Protein 4WCJ (pdb70)

Secondary structure (DSSP, 8-state):
----SSEEEEEEE-EE-SSSTTEE-HHHHHHHHHHHHHTTPEE--HHHHHHHHTTSS---SEEEEEEEEE-BHHIIIIIHHHHHHTT--EEEEE-GGGTTSEETTEEBPPHHHHHHHHHTTSEEEEES-SS---EETTTTEEGGGSTT-HHHHHHHHHHHHHHHHHHH-S---EEE-GGG---HHHHHHHHHTT-SEEEE-----B-TT-TTEEEEEE--TTTHHHHHHHHH-

CATH classification: 3.20.20.370

Structure (mmCIF, N/CA/C/O backbone):
data_4WCJ
#
_entry.id   4WCJ
#
_cell.length_a   84.686
_cell.length_b   84.686
_cell.length_c   71.940
_cell.angle_alpha   90.00
_cell.angle_beta   90.00
_cell.angle_gamma   90.00
#
_symmetry.space_group_name_H-M   'I 4'
#
loop_
_entity.id
_entity.type
_entity.pdbx_description
1 polymer 'Polysaccharide deacetylase'
2 non-polymer 'ZINC ION'
3 non-polymer 'CHLORIDE ION'
4 water water
#
loop_
_atom_site.group_PDB
_atom_site.id
_atom_site.type_symbol
_atom_site.label_atom_id
_atom_site.label_alt_id
_atom_site.label_comp_id
_atom_site.label_asym_id
_atom_site.label_entity_id
_atom_site.label_seq_id
_atom_site.pdbx_PDB_ins_code
_atom_site.Cartn_x
_atom_site.Cartn_y
_atom_site.Cartn_z
_atom_site.occupancy
_atom_site.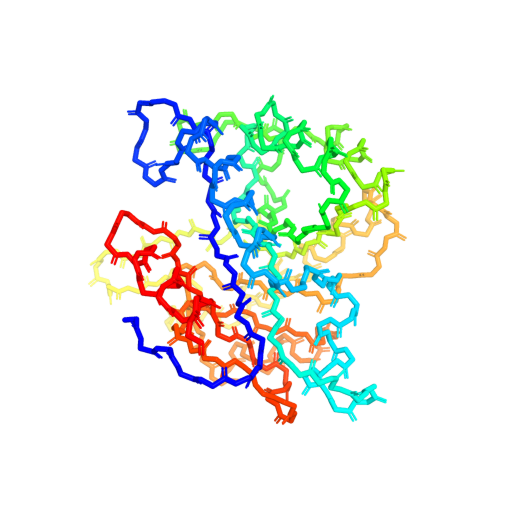B_iso_or_equiv
_atom_site.auth_seq_id
_atom_site.auth_comp_id
_atom_site.auth_asym_id
_atom_site.auth_atom_id
_atom_site.pdbx_PDB_model_num
ATOM 1 N N . THR A 1 30 ? 174.738 9.358 77.169 1.00 77.23 31 THR A N 1
ATOM 2 C CA . THR A 1 30 ? 174.739 10.685 77.781 1.00 77.02 31 THR A CA 1
ATOM 3 C C . THR A 1 30 ? 175.227 10.622 79.230 1.00 78.55 31 THR A C 1
ATOM 4 O O . THR A 1 30 ? 174.442 10.398 80.153 1.00 80.67 31 THR A O 1
ATOM 8 N N . HIS A 1 31 ? 176.526 10.827 79.421 1.00 75.25 32 HIS A N 1
ATOM 9 C CA . HIS A 1 31 ? 177.145 10.688 80.736 1.00 72.89 32 HIS A CA 1
ATOM 10 C C . HIS A 1 31 ? 177.693 12.023 81.227 1.00 70.70 32 HIS A C 1
ATOM 11 O O . HIS A 1 31 ? 178.670 12.533 80.682 1.00 70.76 32 HIS A O 1
ATOM 18 N N . LEU A 1 32 ? 177.062 12.588 82.253 1.00 67.41 33 LEU A N 1
ATOM 19 C CA . LEU A 1 32 ? 177.360 13.960 82.665 1.00 63.36 33 LEU A CA 1
ATOM 20 C C . LEU A 1 32 ? 177.613 14.088 84.165 1.00 65.03 33 LEU A C 1
ATOM 21 O O . LEU A 1 32 ? 176.733 13.794 84.975 1.00 66.17 33 LEU A O 1
ATOM 26 N N . GLN A 1 33 ? 178.815 14.527 84.530 1.00 64.02 34 GLN A N 1
ATOM 27 C CA . GLN A 1 33 ? 179.144 14.772 85.931 1.00 68.27 34 GLN A CA 1
ATOM 28 C C . GLN A 1 33 ? 179.974 16.044 86.105 1.00 68.22 34 GLN A C 1
ATOM 29 O O . GLN A 1 33 ? 180.801 16.380 85.257 1.00 66.43 34 GLN A O 1
ATOM 35 N N . GLY A 1 34 ? 179.739 16.751 87.206 1.00 69.63 35 GLY A N 1
ATOM 36 C CA . GLY A 1 34 ? 180.592 17.859 87.598 1.00 69.14 35 GLY A CA 1
ATOM 37 C C . GLY A 1 34 ? 180.242 19.226 87.041 1.00 70.63 35 GLY A C 1
ATOM 38 O O . GLY A 1 34 ? 179.444 19.358 86.111 1.00 62.98 35 GLY A O 1
ATOM 39 N N . ASP A 1 35 ? 180.856 20.250 87.630 1.00 71.62 36 ASP A N 1
ATOM 40 C CA . ASP A 1 35 ? 180.701 21.628 87.175 1.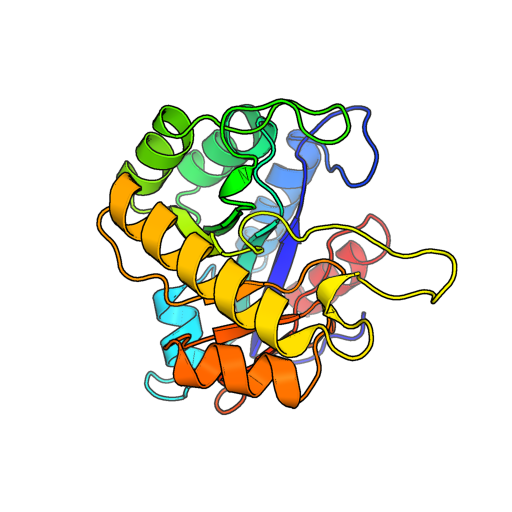00 65.32 36 ASP A CA 1
ATOM 41 C C . ASP A 1 35 ? 181.277 21.808 85.777 1.00 62.99 36 ASP A C 1
ATOM 42 O O . ASP A 1 35 ? 182.276 21.192 85.419 1.00 64.10 36 ASP A O 1
ATOM 47 N N . GLY A 1 36 ? 180.651 22.671 84.988 1.00 63.09 37 GLY A N 1
ATOM 48 C CA . GLY A 1 36 ? 181.108 22.901 83.633 1.00 61.47 37 GLY A CA 1
ATOM 49 C C . GLY A 1 36 ? 179.952 23.283 82.734 1.00 54.07 37 GLY A C 1
ATOM 50 O O . GLY A 1 36 ? 178.847 23.522 83.216 1.00 56.97 37 GLY A O 1
ATOM 51 N N . LEU A 1 37 ? 180.203 23.309 81.429 1.00 51.88 38 LEU A N 1
ATOM 52 C CA . LEU A 1 37 ? 179.222 23.765 80.452 1.00 48.62 38 LEU A CA 1
ATOM 53 C C . LEU A 1 37 ? 178.574 22.630 79.672 1.00 47.18 38 LEU A C 1
ATOM 54 O O . LEU A 1 37 ? 179.249 21.938 78.918 1.00 47.16 38 LEU A O 1
ATOM 59 N N . VAL A 1 38 ? 177.268 22.456 79.837 1.00 46.09 39 VAL A N 1
ATOM 60 C CA . VAL A 1 38 ? 176.516 21.532 78.992 1.00 45.21 39 VAL A CA 1
ATOM 61 C C . VAL A 1 38 ? 175.766 22.328 77.932 1.00 46.06 39 VAL A C 1
ATOM 62 O O . VAL A 1 38 ? 175.152 23.349 78.230 1.00 46.05 39 VAL A O 1
ATOM 66 N N . VAL A 1 39 ? 175.847 21.877 76.686 1.00 41.42 40 VAL A N 1
ATOM 67 C CA . VAL A 1 39 ? 175.205 22.577 75.588 1.00 39.48 40 VAL A CA 1
ATOM 68 C C . VAL A 1 39 ? 174.092 21.707 75.011 1.00 41.97 40 VAL A C 1
ATOM 69 O O . VAL A 1 39 ? 174.345 20.599 74.543 1.00 41.24 40 VAL A O 1
ATOM 73 N N . LEU A 1 40 ? 172.857 22.205 75.061 1.00 42.46 41 LEU A N 1
ATOM 74 C CA . LEU A 1 40 ? 171.711 21.424 74.595 1.00 40.67 41 LEU A CA 1
ATOM 75 C C . LEU A 1 40 ? 171.455 21.662 73.114 1.00 37.50 41 LEU A C 1
ATOM 76 O O . LEU A 1 40 ? 171.568 22.788 72.633 1.00 33.14 41 LEU A O 1
ATOM 81 N N . CYS A 1 41 ? 171.134 20.592 72.395 1.00 38.24 42 CYS A N 1
ATOM 82 C CA . CYS A 1 41 ? 170.770 20.687 70.991 1.00 35.54 42 CYS A CA 1
ATOM 83 C C . CYS A 1 41 ? 169.313 20.280 70.783 1.00 33.72 42 CYS A C 1
ATOM 84 O O . CYS A 1 41 ? 168.950 19.107 70.927 1.00 33.15 42 CYS A O 1
ATOM 87 N N . TYR A 1 42 ? 168.490 21.271 70.454 1.00 31.72 43 TYR A N 1
ATOM 88 C CA . TYR A 1 42 ? 167.093 21.076 70.075 1.00 31.96 43 TYR A CA 1
ATOM 89 C C . TYR A 1 42 ? 166.930 21.256 68.566 1.00 30.79 43 TYR A C 1
ATOM 90 O O . TYR A 1 42 ? 167.823 21.789 67.897 1.00 28.69 43 TYR A O 1
ATOM 99 N N . HIS A 1 43 ? 165.806 20.795 68.023 1.00 35.16 44 HIS A N 1
ATOM 100 C CA . HIS A 1 43 ? 165.491 21.021 66.615 1.00 29.87 44 HIS A CA 1
ATOM 101 C C . HIS A 1 43 ? 164.147 21.713 66.465 1.00 33.59 44 HIS A C 1
ATOM 102 O O . HIS A 1 43 ? 164.062 22.866 66.038 1.00 33.31 44 HIS A O 1
ATOM 109 N N . ARG A 1 44 ? 163.093 21.000 66.840 1.00 32.77 45 ARG A N 1
ATOM 110 C CA . ARG A 1 44 ? 161.737 21.501 66.672 1.00 32.98 45 ARG A CA 1
ATOM 111 C C . ARG A 1 44 ? 160.995 21.559 67.985 1.00 35.54 45 ARG A C 1
ATOM 112 O O . ARG A 1 44 ? 161.193 20.724 68.864 1.00 39.24 45 ARG A O 1
ATOM 120 N N . VAL A 1 45 ? 160.124 22.548 68.097 1.00 33.66 46 VAL A N 1
ATOM 121 C CA . VAL A 1 45 ? 159.214 22.626 69.221 1.00 44.56 46 VAL A CA 1
ATOM 122 C C . VAL A 1 45 ? 157.805 22.497 68.650 1.00 42.76 46 VAL A C 1
ATOM 123 O O . VAL A 1 45 ? 157.193 23.477 68.216 1.00 35.81 46 VAL A O 1
ATOM 127 N N . LEU A 1 46 ? 157.332 21.254 68.620 1.00 40.15 47 LEU A N 1
ATOM 128 C CA . LEU A 1 46 ? 156.161 20.855 67.850 1.00 39.74 47 LEU A CA 1
ATOM 129 C C . LEU A 1 46 ? 155.426 19.710 68.549 1.00 39.79 47 LEU A C 1
ATOM 130 O O . LEU A 1 46 ? 156.044 18.903 69.256 1.00 40.73 47 LEU A O 1
ATOM 135 N N . PRO A 1 47 ? 154.105 19.616 68.333 1.00 40.91 48 PRO A N 1
ATOM 136 C CA . PRO A 1 47 ? 153.313 18.638 69.087 1.00 43.45 48 PRO A CA 1
ATOM 137 C C . PRO A 1 47 ? 153.249 17.217 68.496 1.00 45.85 48 PRO A C 1
ATOM 138 O 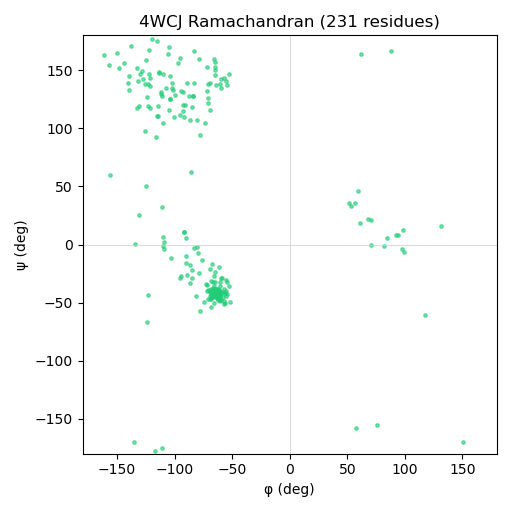O . PRO A 1 47 ? 152.891 16.297 69.230 1.00 46.11 48 PRO A O 1
ATOM 142 N N . SER A 1 48 ? 153.579 17.025 67.222 1.00 41.98 49 SER A N 1
ATOM 143 C CA . SER A 1 48 ? 153.341 15.717 66.603 1.00 47.43 49 SER A CA 1
ATOM 144 C C . SER A 1 48 ? 154.497 15.164 65.781 1.00 46.57 49 SER A C 1
ATOM 145 O O . SER A 1 48 ? 154.380 14.079 65.205 1.00 45.41 49 SER A O 1
ATOM 148 N N . SER A 1 49 ? 155.600 15.904 65.709 1.00 42.43 65 SER A N 1
ATOM 149 C CA . SER A 1 49 ? 156.695 15.541 64.818 1.00 37.48 65 SER A CA 1
ATOM 150 C C . SER A 1 49 ? 157.804 14.736 65.492 1.00 40.45 65 SER A C 1
ATOM 151 O O . SER A 1 49 ? 157.926 14.732 66.716 1.00 41.53 65 SER A O 1
ATOM 154 N N . ARG A 1 50 ? 158.598 14.052 64.670 1.00 43.26 66 ARG A N 1
ATOM 155 C CA . ARG A 1 50 ? 159.885 13.504 65.100 1.00 49.32 66 ARG A CA 1
ATOM 156 C C . ARG A 1 50 ? 160.858 14.621 65.471 1.00 49.23 66 ARG A C 1
ATOM 157 O O . ARG A 1 50 ? 160.726 15.762 64.993 1.00 46.58 66 ARG A O 1
ATOM 165 N N . TYR A 1 51 ? 161.843 14.284 66.305 1.00 50.72 67 TYR A N 1
ATOM 166 C CA . TYR A 1 51 ? 162.895 15.219 66.707 1.00 51.37 67 TYR A CA 1
ATOM 167 C C . TYR A 1 51 ? 162.308 16.506 67.256 1.00 48.41 67 TYR A C 1
ATOM 168 O O . TYR A 1 51 ? 162.874 17.594 67.075 1.00 45.30 67 TYR A O 1
ATOM 177 N N . ALA A 1 52 ? 161.162 16.379 67.918 1.00 47.76 68 ALA A N 1
ATOM 178 C CA . ALA A 1 52 ? 160.461 17.532 68.444 1.00 44.90 68 ALA A CA 1
ATOM 179 C C . ALA A 1 52 ? 160.132 17.359 69.918 1.00 45.79 68 ALA A C 1
ATOM 180 O O . ALA A 1 52 ? 159.923 16.246 70.404 1.00 49.71 68 ALA A O 1
ATOM 182 N N . ILE A 1 53 ? 160.102 18.485 70.616 1.00 44.97 69 ILE A N 1
ATOM 183 C CA . ILE A 1 53 ? 159.683 18.552 72.004 1.00 47.16 69 ILE A CA 1
ATOM 184 C C . ILE A 1 53 ? 158.497 19.511 72.077 1.00 45.61 69 ILE A C 1
ATOM 185 O O . ILE A 1 53 ? 158.442 20.498 71.344 1.00 44.07 69 ILE A O 1
ATOM 190 N N . SER A 1 54 ? 157.528 19.224 72.935 1.00 48.48 70 SER A N 1
ATOM 191 C CA . SER A 1 54 ? 156.359 20.088 73.009 1.00 49.58 70 SER A CA 1
ATOM 192 C C . SER A 1 54 ? 156.715 21.410 73.671 1.00 49.57 70 SER A C 1
ATOM 193 O O . SER A 1 54 ? 157.649 21.483 74.471 1.00 50.86 70 SER A O 1
ATOM 196 N N . ARG A 1 55 ? 155.967 22.447 73.311 1.00 47.34 71 ARG A N 1
ATOM 197 C CA . ARG A 1 55 ? 156.122 23.784 73.875 1.00 50.52 71 ARG A CA 1
ATOM 198 C C . ARG A 1 55 ? 156.102 23.727 75.397 1.00 51.67 71 ARG A C 1
ATOM 199 O O . ARG A 1 55 ? 156.993 24.255 76.060 1.00 49.27 71 ARG A O 1
ATOM 207 N N . ARG A 1 56 ? 155.091 23.046 75.930 1.00 55.72 72 ARG A N 1
ATOM 208 C CA . ARG A 1 56 ? 154.940 22.832 77.365 1.00 59.75 72 ARG A CA 1
ATOM 209 C C . ARG A 1 56 ? 156.175 22.153 77.967 1.00 58.28 72 ARG A C 1
ATOM 210 O O . ARG A 1 56 ? 156.731 22.630 78.956 1.00 59.25 72 ARG A O 1
ATOM 218 N N . GLU A 1 57 ? 156.607 21.048 77.358 1.00 55.22 73 GLU A N 1
ATOM 219 C CA . GLU A 1 57 ? 157.763 20.299 77.852 1.00 55.44 73 GLU A CA 1
ATOM 220 C C . GLU A 1 57 ? 159.045 21.124 77.777 1.00 53.66 73 GLU A C 1
ATOM 221 O O . GLU A 1 57 ? 159.868 21.092 78.690 1.00 54.93 73 GLU A O 1
ATOM 227 N N . PHE A 1 58 ? 159.217 21.842 76.674 1.00 47.61 74 PHE A N 1
ATOM 228 C CA . PHE A 1 58 ? 160.368 22.720 76.484 1.00 48.44 74 PHE A CA 1
ATOM 229 C C . PHE A 1 58 ? 160.453 23.755 77.606 1.00 49.25 74 PHE A C 1
ATOM 230 O O . PHE A 1 58 ? 161.500 23.903 78.238 1.00 48.52 74 PHE A O 1
ATOM 238 N N . ALA A 1 59 ? 159.346 24.447 77.865 1.00 49.05 75 ALA A N 1
ATOM 239 C CA . ALA A 1 59 ? 159.306 25.461 78.918 1.00 50.32 75 ALA A CA 1
ATOM 240 C C . ALA A 1 59 ? 159.548 24.851 80.297 1.00 53.30 75 ALA A C 1
ATOM 241 O O . ALA A 1 59 ? 160.225 25.446 81.137 1.00 53.17 75 ALA A O 1
ATOM 243 N N . GLN A 1 60 ? 159.000 23.661 80.526 1.00 55.08 76 GLN A N 1
ATOM 244 C CA . GLN A 1 60 ? 159.213 22.963 81.790 1.00 59.54 76 GLN A CA 1
ATOM 245 C C . GLN A 1 60 ? 160.681 22.580 81.979 1.00 56.47 76 GLN A C 1
ATOM 246 O O . GLN A 1 60 ? 161.207 22.667 83.088 1.00 58.47 76 GLN A O 1
ATOM 252 N N . GLN A 1 61 ? 161.343 22.169 80.897 1.00 54.06 77 GLN A N 1
ATOM 253 C CA . GLN A 1 61 ? 162.770 21.855 80.952 1.00 53.56 77 GLN A CA 1
ATOM 254 C C . GLN A 1 61 ? 163.613 23.065 81.323 1.00 52.85 77 GLN A C 1
ATOM 255 O O . GLN A 1 61 ? 164.503 22.982 82.170 1.00 54.31 77 GLN A O 1
ATOM 261 N N . LEU A 1 62 ? 163.334 24.190 80.677 1.00 50.84 78 LEU A N 1
ATOM 262 C CA . LEU A 1 62 ? 164.043 25.424 80.972 1.00 50.26 78 LEU A CA 1
ATOM 263 C C . LEU A 1 62 ? 163.776 25.840 82.409 1.00 53.12 78 LEU A C 1
ATOM 264 O O . LEU A 1 62 ? 164.698 26.187 83.144 1.00 53.98 78 LEU A O 1
ATOM 269 N N . ASP A 1 63 ? 162.510 25.780 82.805 1.00 54.76 79 ASP A N 1
ATOM 270 C CA . ASP A 1 63 ? 162.123 26.142 84.159 1.00 57.75 79 ASP A CA 1
ATOM 271 C C . ASP A 1 63 ? 162.813 25.253 85.187 1.00 63.05 79 ASP A C 1
ATOM 272 O O . ASP A 1 63 ? 163.310 25.749 86.195 1.00 65.72 79 ASP A O 1
ATOM 277 N N . TYR A 1 64 ? 162.854 23.947 84.934 1.00 61.32 80 TYR A N 1
ATOM 278 C CA . TYR A 1 64 ? 163.489 23.036 85.881 1.00 63.23 80 TYR A CA 1
ATOM 279 C C . TYR A 1 64 ? 164.962 23.377 86.066 1.00 62.61 80 TYR A C 1
ATOM 280 O O . TYR A 1 64 ? 165.445 23.458 87.188 1.00 65.07 80 TYR A O 1
ATOM 289 N N . LEU A 1 65 ? 165.665 23.582 84.958 1.00 59.48 81 LEU A N 1
ATOM 290 C CA . LEU A 1 65 ? 167.088 23.896 85.002 1.00 58.76 81 LEU A CA 1
ATOM 291 C C . LEU A 1 65 ? 167.341 25.138 85.845 1.00 69.16 81 LEU A C 1
ATOM 292 O O . LEU A 1 65 ? 168.201 25.139 86.723 1.00 72.10 81 LEU A O 1
ATOM 297 N N . ARG A 1 66 ? 166.570 26.187 85.581 1.00 58.54 82 ARG A N 1
ATOM 298 C CA . ARG A 1 66 ? 166.670 27.429 86.332 1.00 61.07 82 ARG A CA 1
ATOM 299 C C . ARG A 1 66 ? 166.317 27.216 87.803 1.00 65.07 82 ARG A C 1
ATOM 300 O O . ARG A 1 66 ? 167.014 27.701 88.696 1.00 66.97 82 ARG A O 1
ATOM 308 N N . GLN A 1 67 ? 165.237 26.479 88.040 1.00 68.18 83 GLN A N 1
ATOM 309 C CA . GLN A 1 67 ? 164.766 26.180 89.388 1.00 73.64 83 GLN A CA 1
ATOM 310 C C . GLN A 1 67 ? 165.849 25.540 90.260 1.00 75.33 83 GLN A C 1
ATOM 311 O O . GLN A 1 67 ? 165.997 25.904 91.426 1.00 76.57 83 GLN A O 1
ATOM 317 N N . VAL A 1 68 ? 166.607 24.599 89.696 1.00 66.94 84 VAL A N 1
ATOM 318 C CA . VAL A 1 68 ? 167.631 23.886 90.465 1.00 68.58 84 VAL A CA 1
ATOM 319 C C . VAL A 1 68 ? 168.996 24.578 90.366 1.00 68.08 84 VAL A C 1
ATOM 320 O O . VAL A 1 68 ? 170.017 24.029 90.779 1.00 68.38 84 VAL A O 1
ATOM 324 N N . GLY A 1 69 ? 169.012 25.790 89.823 1.00 68.16 85 GLY A N 1
ATOM 325 C CA . GLY A 1 69 ? 170.182 26.644 89.940 1.00 71.91 85 GLY A CA 1
ATOM 326 C C . GLY A 1 69 ? 171.158 26.692 88.777 1.00 72.19 85 GLY A C 1
ATOM 327 O O . GLY A 1 69 ? 172.260 27.220 88.920 1.00 72.17 85 GLY A O 1
ATOM 328 N N . VAL A 1 70 ? 170.761 26.149 87.629 1.00 71.31 86 VAL A N 1
ATOM 329 C CA . VAL A 1 70 ? 171.590 26.194 86.426 1.00 66.07 86 VAL A CA 1
ATOM 330 C C . VAL A 1 70 ? 171.651 27.608 85.826 1.00 61.63 86 VAL A C 1
ATOM 331 O O . VAL A 1 70 ? 170.618 28.261 85.664 1.00 57.21 86 VAL A O 1
ATOM 335 N N . ARG A 1 71 ? 172.860 28.072 85.506 1.00 60.27 87 ARG A N 1
ATOM 336 C CA . ARG A 1 71 ? 173.052 29.373 84.862 1.00 58.82 87 ARG A CA 1
ATOM 337 C C . ARG A 1 71 ? 173.054 29.274 83.335 1.00 56.76 87 ARG A C 1
ATOM 338 O O . ARG A 1 71 ? 173.886 28.572 82.754 1.00 57.31 87 ARG A O 1
ATOM 346 N N . PHE A 1 72 ? 172.123 29.973 82.688 1.00 51.39 88 PHE A N 1
ATOM 347 C CA . PHE A 1 72 ? 172.087 30.020 81.227 1.00 49.33 88 PHE A CA 1
ATOM 348 C C . PHE A 1 72 ? 173.040 31.083 80.688 1.00 52.37 88 PHE A C 1
ATOM 349 O O . PHE A 1 72 ? 172.984 32.262 81.067 1.00 49.71 88 PHE A O 1
ATOM 357 N N . VAL A 1 73 ? 173.885 30.642 79.768 1.00 47.31 89 VAL A N 1
ATOM 358 C CA . VAL A 1 73 ? 175.050 31.364 79.282 1.00 47.73 89 VAL A CA 1
ATOM 359 C C . VAL A 1 73 ? 174.836 31.834 77.826 1.00 47.70 89 VAL A C 1
ATOM 360 O O . VAL A 1 73 ? 174.146 31.168 77.050 1.00 45.08 89 VAL A O 1
ATOM 364 N N . THR A 1 74 ? 175.389 32.993 77.461 1.00 46.67 90 THR A N 1
ATOM 365 C CA . THR A 1 74 ? 175.308 33.466 76.075 1.00 43.02 90 THR A CA 1
ATOM 366 C C . THR A 1 74 ? 176.342 32.743 75.220 1.00 46.43 90 THR A C 1
ATOM 367 O O . THR A 1 74 ? 177.313 32.200 75.750 1.00 45.73 90 THR A O 1
ATOM 371 N N . PRO A 1 75 ? 176.142 32.721 73.892 1.00 41.90 91 PRO A N 1
ATOM 372 C CA . PRO A 1 75 ? 177.191 32.132 73.056 1.00 39.78 91 PRO A CA 1
ATOM 373 C C . PRO A 1 75 ? 178.567 32.784 73.274 1.00 42.20 91 PRO A C 1
ATOM 374 O O . PRO A 1 75 ? 179.566 32.066 73.307 1.00 45.42 91 PRO A O 1
ATOM 378 N N . GLN A 1 76 ? 178.617 34.107 73.425 1.00 42.69 92 GLN A N 1
ATOM 379 C CA . GLN A 1 76 ? 179.878 34.788 73.716 1.00 47.35 92 GLN A CA 1
ATOM 380 C C . GLN A 1 76 ? 180.482 34.317 75.034 1.00 46.63 92 GLN A C 1
ATOM 381 O O . GLN A 1 76 ? 181.688 34.085 75.123 1.00 48.00 92 GLN A O 1
ATOM 387 N N . GLU A 1 77 ? 179.642 34.189 76.057 1.00 47.52 93 GLU A N 1
ATOM 388 C CA . GLU A 1 77 ? 180.089 33.711 77.364 1.00 50.12 93 GLU A CA 1
ATOM 389 C C . GLU A 1 77 ? 180.656 32.304 77.243 1.00 49.90 93 GLU A C 1
ATOM 390 O O . GLU A 1 77 ? 181.685 31.985 77.843 1.00 51.96 93 GLU A O 1
ATOM 396 N N . ALA A 1 78 ? 179.985 31.481 76.443 1.00 47.44 94 ALA A N 1
ATOM 397 C CA . ALA A 1 78 ? 180.413 30.101 76.241 1.00 47.04 94 ALA A CA 1
ATOM 398 C C . ALA A 1 78 ? 181.790 30.051 75.599 1.00 47.41 94 ALA A C 1
ATOM 399 O O . ALA A 1 78 ? 182.638 29.241 75.991 1.00 48.79 94 ALA A O 1
ATOM 401 N N . GLU A 1 79 ? 182.005 30.914 74.610 1.00 46.24 95 GLU A N 1
ATOM 402 C CA . GLU A 1 79 ? 183.275 30.957 73.898 1.00 52.88 95 GLU A CA 1
ATOM 403 C C . GLU A 1 79 ? 184.389 31.413 74.820 1.00 53.94 95 GLU A C 1
ATOM 404 O O . GLU A 1 79 ? 185.473 30.839 74.825 1.00 53.75 95 GLU A O 1
ATOM 410 N N . ASP A 1 80 ? 184.123 32.458 75.592 1.00 50.94 96 ASP A N 1
ATOM 411 C CA . ASP A 1 80 ? 185.128 32.949 76.515 1.00 53.92 96 ASP A CA 1
ATOM 412 C C . ASP A 1 80 ? 185.367 31.944 77.646 1.00 55.80 96 ASP A C 1
ATOM 413 O O . ASP A 1 80 ? 186.481 31.832 78.153 1.00 58.00 96 ASP A O 1
ATOM 418 N N . TYR A 1 81 ? 184.329 31.203 78.024 1.00 55.07 97 TYR A N 1
ATOM 419 C CA . TYR A 1 81 ? 184.464 30.195 79.069 1.00 56.92 97 TYR A CA 1
ATOM 420 C C . TYR A 1 81 ? 185.329 29.035 78.602 1.00 56.43 97 TYR A C 1
ATOM 421 O O . TYR A 1 81 ? 186.309 28.683 79.251 1.00 58.64 97 TYR A O 1
ATOM 430 N N . LEU A 1 82 ? 184.960 28.459 77.462 1.00 53.82 98 LEU A N 1
ATOM 431 C CA . LEU A 1 82 ? 185.666 27.303 76.914 1.00 53.40 98 LEU A CA 1
ATOM 432 C C . LEU A 1 82 ? 187.087 27.647 76.495 1.00 55.72 98 LEU A C 1
ATOM 433 O O . LEU A 1 82 ? 187.972 26.791 76.501 1.00 57.63 98 LEU A O 1
ATOM 438 N N . ALA A 1 83 ? 187.302 28.911 76.144 1.00 57.67 99 ALA A N 1
ATOM 439 C CA . ALA A 1 83 ? 188.637 29.375 75.809 1.00 58.21 99 ALA A CA 1
ATOM 440 C C . ALA A 1 83 ? 189.407 29.725 77.077 1.00 61.86 99 ALA A C 1
ATOM 441 O O . ALA A 1 83 ? 190.575 30.094 77.008 1.00 62.75 99 ALA A O 1
ATOM 443 N N . GLY A 1 84 ? 188.740 29.622 78.227 1.00 60.18 100 GLY A N 1
ATOM 444 C CA . GLY A 1 84 ? 189.360 29.905 79.512 1.00 63.31 100 GLY A CA 1
ATOM 445 C C . GLY A 1 84 ? 189.841 31.342 79.602 1.00 69.46 100 GLY A C 1
ATOM 446 O O . GLY A 1 84 ? 190.674 31.686 80.444 1.00 67.30 100 GLY A O 1
ATOM 447 N N . ARG A 1 85 ? 189.298 32.176 78.720 1.00 65.88 101 ARG A N 1
ATOM 448 C CA . ARG A 1 85 ? 189.697 33.571 78.565 1.00 67.11 101 ARG A CA 1
ATOM 449 C C . ARG A 1 85 ? 188.929 34.464 79.533 1.00 69.03 101 ARG A C 1
ATOM 450 O O . ARG A 1 85 ? 189.444 35.479 80.016 1.00 73.16 101 ARG A O 1
ATOM 458 N N . ILE A 1 86 ? 187.687 34.092 79.809 1.00 67.49 102 ILE A N 1
ATOM 459 C CA . ILE A 1 86 ? 187.043 34.533 81.035 1.00 73.48 102 ILE A CA 1
ATOM 460 C C . ILE A 1 86 ? 187.063 33.315 81.912 1.00 76.13 102 ILE A C 1
ATOM 461 O O . ILE A 1 86 ? 187.378 32.223 81.442 1.00 79.56 102 ILE A O 1
ATOM 466 N N . HIS A 1 87 ? 186.722 33.473 83.180 1.00 78.78 103 HIS A N 1
ATOM 467 C CA . HIS A 1 87 ? 186.985 32.390 84.102 1.00 84.21 103 HIS A CA 1
ATOM 468 C C . HIS A 1 87 ? 185.791 31.892 84.900 1.00 84.50 103 HIS A C 1
ATOM 469 O O . HIS A 1 87 ? 185.409 32.488 85.906 1.00 87.84 103 HIS A O 1
ATOM 476 N N . LEU A 1 88 ? 185.207 30.804 84.403 1.00 81.57 104 LEU A N 1
ATOM 477 C CA . LEU A 1 88 ? 184.453 29.856 85.217 1.00 81.48 104 LEU A CA 1
ATOM 478 C C . LEU A 1 88 ? 183.307 30.580 85.951 1.00 80.94 104 LEU A C 1
ATOM 479 O O . LEU A 1 88 ? 182.831 31.583 85.434 1.00 79.80 104 LEU A O 1
ATOM 484 N N . PRO A 1 89 ? 182.771 30.046 87.076 1.00 79.90 105 PRO A N 1
ATOM 485 C CA . PRO A 1 89 ? 182.711 28.732 87.731 1.00 78.79 105 PRO A CA 1
ATOM 486 C C . PRO A 1 89 ? 181.308 28.117 87.718 1.00 74.97 105 PRO A C 1
ATOM 487 O O . PRO A 1 89 ? 180.399 28.661 87.092 1.00 71.07 105 PRO A O 1
ATOM 491 N N . GLY A 1 90 ? 181.152 26.976 88.387 1.00 74.98 106 GLY A N 1
ATOM 492 C CA . GLY A 1 90 ? 179.853 26.345 88.558 1.00 72.62 106 GLY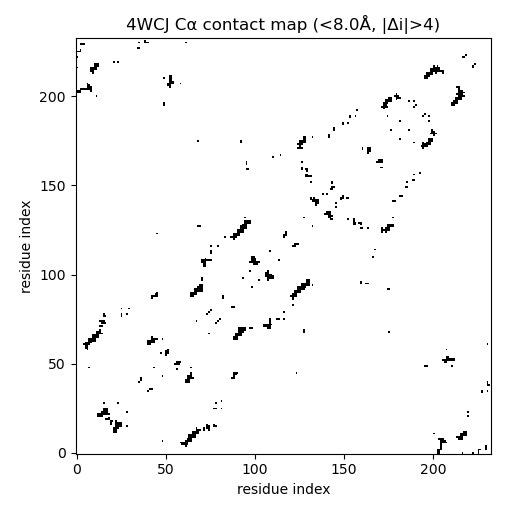 A CA 1
ATOM 493 C C . GLY A 1 90 ? 179.263 25.608 87.361 1.00 67.91 106 GLY A C 1
ATOM 494 O O . GLY A 1 90 ? 179.977 25.165 86.461 1.00 63.73 106 GLY A O 1
ATOM 495 N N . LYS A 1 91 ? 177.935 25.509 87.363 1.00 63.56 107 LYS A N 1
ATOM 496 C CA . LYS A 1 91 ? 177.161 24.723 86.404 1.00 67.53 107 LYS A CA 1
ATOM 497 C C . LYS A 1 91 ? 176.544 25.581 85.285 1.00 65.22 107 LYS A C 1
ATOM 498 O O . LYS A 1 91 ? 175.602 26.329 85.536 1.00 58.12 107 LYS A O 1
ATOM 504 N N . LEU A 1 92 ? 177.045 25.444 84.057 1.00 61.88 108 LEU A N 1
ATOM 505 C CA . LEU A 1 92 ? 176.624 26.311 82.946 1.00 59.17 108 LEU A CA 1
ATOM 506 C C . LEU A 1 92 ? 175.865 25.559 81.850 1.00 54.74 108 LEU A C 1
ATOM 507 O O . LEU A 1 92 ? 176.129 24.382 81.606 1.00 51.06 108 LEU A O 1
ATOM 512 N N . VAL A 1 93 ? 174.931 26.241 81.186 1.00 49.25 109 VAL A N 1
ATOM 513 C CA . VAL A 1 93 ? 174.197 25.653 80.063 1.00 47.49 109 VAL A CA 1
ATOM 514 C C . VAL A 1 93 ? 173.983 26.649 78.925 1.00 47.57 109 VAL A C 1
ATOM 515 O O . VAL A 1 93 ? 173.589 27.788 79.153 1.00 47.89 109 VAL A O 1
ATOM 519 N N . LEU A 1 94 ? 174.259 26.200 77.702 1.00 42.27 110 LEU A N 1
ATOM 520 C CA . LEU A 1 94 ? 173.930 26.939 76.490 1.00 43.14 110 LEU A CA 1
ATOM 521 C C . LEU A 1 94 ? 172.816 26.229 75.724 1.00 41.85 110 LEU A C 1
ATOM 522 O O . LEU A 1 94 ? 172.906 25.025 75.445 1.00 39.53 110 LEU A O 1
ATOM 527 N N . VAL A 1 95 ? 171.766 26.971 75.392 1.00 38.70 111 VAL A N 1
ATOM 528 C CA . VAL A 1 95 ? 170.686 26.448 74.563 1.00 35.90 111 VAL A CA 1
ATOM 529 C C . VAL A 1 95 ? 171.012 26.657 73.086 1.00 33.91 111 VAL A C 1
ATOM 530 O O . VAL A 1 95 ? 171.361 27.766 72.676 1.00 35.26 111 VAL A O 1
ATOM 534 N N . THR A 1 96 ? 170.936 25.586 72.295 1.00 34.68 112 THR A N 1
ATOM 535 C CA . THR A 1 96 ? 171.111 25.702 70.847 1.00 32.09 112 THR A CA 1
ATOM 536 C C . THR A 1 96 ? 170.017 24.963 70.070 1.00 28.12 112 THR A C 1
ATOM 537 O O . THR A 1 96 ? 169.448 23.963 70.541 1.00 29.53 112 THR A O 1
ATOM 541 N N . PHE A 1 97 ? 169.745 25.466 68.869 1.00 25.84 113 PHE A N 1
ATOM 542 C CA . PHE A 1 97 ? 168.822 24.845 67.926 1.00 26.29 113 PHE A CA 1
ATOM 543 C C . PHE A 1 97 ? 169.499 24.630 66.582 1.00 26.86 113 PHE A C 1
ATOM 544 O O . PHE A 1 97 ? 170.202 25.524 66.106 1.00 27.88 113 PHE A O 1
ATOM 552 N N . ASP A 1 98 ? 169.269 23.468 65.971 1.00 27.10 114 ASP A N 1
ATOM 553 C CA . ASP A 1 98 ? 169.771 23.163 64.620 1.00 27.62 114 ASP A CA 1
ATOM 554 C C . ASP A 1 98 ? 168.682 23.154 63.557 1.00 25.01 114 ASP A C 1
ATOM 555 O O . ASP A 1 98 ? 167.632 22.576 63.781 1.00 26.81 114 ASP A O 1
ATOM 560 N N . ASP A 1 99 ? 168.988 23.797 62.425 1.00 26.06 115 ASP A N 1
ATOM 561 C CA . ASP A 1 99 ? 168.363 23.673 61.087 1.00 26.46 115 ASP A CA 1
ATOM 562 C C . ASP A 1 99 ? 167.710 24.974 60.603 1.00 27.48 115 ASP A C 1
ATOM 563 O O . ASP A 1 99 ? 168.093 25.510 59.558 1.00 26.61 115 ASP A O 1
ATOM 568 N N . GLY A 1 100 ? 166.729 25.475 61.349 1.00 26.50 116 GLY A N 1
ATOM 569 C CA . GLY A 1 100 ? 166.056 26.698 60.956 1.00 26.72 116 GLY A CA 1
ATOM 570 C C . GLY A 1 100 ? 164.543 26.575 60.999 1.00 25.95 116 GLY A C 1
ATOM 571 O O . GLY A 1 100 ? 163.831 27.404 60.423 1.00 26.18 116 GLY A O 1
ATOM 572 N N . ASP A 1 101 ? 164.046 25.543 61.679 1.00 23.92 117 ASP A N 1
ATOM 573 C CA . ASP A 1 101 ? 162.611 25.268 61.673 1.00 24.98 117 ASP A CA 1
ATOM 574 C C . ASP A 1 101 ? 161.778 26.467 62.136 1.00 24.28 117 ASP A C 1
ATOM 575 O O . ASP A 1 101 ? 162.156 27.171 63.066 1.00 26.77 117 ASP A O 1
ATOM 580 N N . LEU A 1 102 ? 160.641 26.682 61.476 1.00 25.82 118 LEU A N 1
ATOM 581 C CA . LEU A 1 102 ? 159.732 27.767 61.827 1.00 27.06 118 LEU A CA 1
ATOM 582 C C . LEU A 1 102 ? 159.303 27.708 63.290 1.00 27.98 118 LEU A C 1
ATOM 583 O O . LEU A 1 102 ? 159.038 28.739 63.904 1.00 27.26 118 LEU A O 1
ATOM 588 N N . SER A 1 103 ? 159.236 26.503 63.853 1.00 29.55 119 SER A N 1
ATOM 589 C CA . SER A 1 103 ? 158.776 26.369 65.232 1.00 29.83 119 SER A CA 1
ATOM 590 C C . SER A 1 103 ? 159.731 27.031 66.211 1.00 25.25 119 SER A C 1
ATOM 591 O O . SER A 1 103 ? 159.328 27.372 67.312 1.00 28.03 119 SER A O 1
ATOM 594 N N . VAL A 1 104 ? 161.004 27.196 65.835 1.00 25.63 120 VAL A N 1
ATOM 595 C CA . VAL A 1 104 ? 161.909 27.945 66.708 1.00 28.59 120 VAL A CA 1
ATOM 596 C C . VAL A 1 104 ? 161.385 29.376 66.882 1.00 28.40 120 VAL A C 1
ATOM 597 O O . VAL A 1 104 ? 161.416 29.927 67.982 1.00 30.66 120 VAL A O 1
ATOM 601 N N . TYR A 1 105 ? 160.890 29.981 65.803 1.00 25.54 121 TYR A N 1
ATOM 602 C CA . TYR A 1 105 ? 160.302 31.313 65.884 1.00 26.85 121 TYR A CA 1
ATOM 603 C C . TYR A 1 105 ? 158.924 31.300 66.541 1.00 29.30 121 TYR A C 1
ATOM 604 O O . TYR A 1 105 ? 158.653 32.083 67.450 1.00 30.94 121 TYR A O 1
ATOM 613 N N . ARG A 1 106 ? 158.060 30.408 66.069 1.00 29.11 122 ARG A N 1
ATOM 614 C CA . ARG A 1 106 ? 156.652 30.422 66.464 1.00 32.69 122 ARG A CA 1
ATOM 615 C C . ARG A 1 106 ? 156.420 29.937 67.895 1.00 35.25 122 ARG A C 1
ATOM 616 O O . ARG A 1 106 ? 155.537 30.450 68.594 1.00 35.77 122 ARG A O 1
ATOM 624 N N . HIS A 1 107 ? 157.230 28.986 68.346 1.00 33.41 123 HIS A N 1
ATOM 625 C CA . HIS A 1 107 ? 156.991 28.340 69.630 1.00 35.53 123 HIS A CA 1
ATOM 626 C C . HIS A 1 107 ? 158.150 28.427 70.624 1.00 35.09 123 HIS A C 1
ATOM 627 O O . HIS A 1 107 ? 157.925 28.659 71.805 1.00 38.64 123 HIS A O 1
ATOM 634 N N . ALA A 1 108 ? 159.383 28.214 70.167 1.00 34.39 124 ALA A N 1
ATOM 635 C CA . ALA A 1 108 ? 160.521 28.268 71.081 1.00 33.06 124 ALA A CA 1
ATOM 636 C C . ALA A 1 108 ? 160.824 29.696 71.537 1.00 30.72 124 ALA A C 1
ATOM 637 O O . ALA A 1 108 ? 161.016 29.957 72.728 1.00 33.71 124 ALA A O 1
ATOM 639 N N . PHE A 1 109 ? 160.865 30.620 70.581 1.00 28.28 125 PHE A N 1
ATOM 640 C CA . PHE A 1 109 ? 161.251 32.007 70.855 1.00 30.02 125 PHE A CA 1
ATOM 641 C C . PHE A 1 109 ? 160.422 32.713 71.950 1.00 35.00 125 PHE A C 1
ATOM 642 O O . PHE A 1 109 ? 161.005 33.400 72.795 1.00 38.37 125 PHE A O 1
ATOM 650 N N . PRO A 1 110 ? 159.076 32.569 71.941 1.00 36.57 126 PRO A N 1
ATOM 651 C CA . PRO A 1 110 ? 158.321 33.220 73.023 1.00 41.99 126 PRO A CA 1
ATOM 652 C C . PRO A 1 110 ? 158.673 32.681 74.411 1.00 42.89 126 PRO A C 1
ATOM 653 O O . PRO A 1 110 ? 158.744 33.458 75.371 1.00 40.01 126 PRO A O 1
ATOM 657 N N . VAL A 1 111 ? 158.892 31.373 74.500 1.00 43.88 127 VAL A N 1
ATOM 658 C CA . VAL A 1 111 ? 159.306 30.732 75.746 1.00 43.45 127 VAL A CA 1
ATOM 659 C C . VAL A 1 111 ? 160.640 31.308 76.211 1.00 38.93 127 VAL A C 1
ATOM 660 O O . VAL A 1 111 ? 160.791 31.683 77.373 1.00 38.97 127 VAL A O 1
ATOM 664 N N . LEU A 1 112 ? 161.599 31.380 75.286 1.00 36.75 128 LEU A N 1
ATOM 665 C CA . LEU A 1 112 ? 162.936 31.891 75.568 1.00 36.31 128 LEU A CA 1
ATOM 666 C C . LEU A 1 112 ? 162.921 33.375 75.923 1.00 38.01 128 LEU A C 1
ATOM 667 O O . LEU A 1 112 ? 163.659 33.824 76.801 1.00 40.07 128 LEU A O 1
ATOM 672 N N . LYS A 1 113 ? 162.103 34.131 75.204 1.00 34.00 129 LYS A N 1
ATOM 673 C CA . LYS A 1 113 ? 162.050 35.577 75.395 1.00 35.57 129 LYS A CA 1
ATOM 674 C C . LYS A 1 113 ? 161.449 35.908 76.755 1.00 40.92 129 LYS A C 1
ATOM 675 O O . LYS A 1 113 ? 161.952 36.771 77.475 1.00 44.96 129 LYS A O 1
ATOM 681 N N . LYS A 1 114 ? 160.382 35.201 77.112 1.00 42.70 130 LYS A N 1
ATOM 682 C CA . LYS A 1 114 ? 159.675 35.450 78.368 1.00 47.04 130 LYS A CA 1
ATOM 683 C C . LYS A 1 114 ? 160.543 35.074 79.568 1.00 51.25 130 LYS A C 1
ATOM 684 O O . LYS A 1 114 ? 160.265 35.476 80.694 1.00 53.46 130 LYS A O 1
ATOM 690 N N . ARG A 1 115 ? 161.597 34.299 79.311 1.00 44.99 131 ARG A N 1
ATOM 691 C CA . ARG A 1 115 ? 162.558 33.912 80.342 1.00 43.42 131 ARG A CA 1
ATOM 692 C C . ARG A 1 115 ? 163.918 34.584 80.164 1.00 38.85 131 ARG A C 1
ATOM 693 O O . ARG A 1 115 ? 164.818 34.383 80.978 1.00 41.04 131 ARG A O 1
ATOM 701 N N . LYS A 1 116 ? 164.059 35.384 79.106 1.00 38.87 132 LYS A N 1
ATOM 702 C CA . LYS A 1 116 ? 165.315 36.081 78.803 1.00 39.18 132 LYS A CA 1
ATOM 703 C C . LYS A 1 116 ? 166.498 35.124 78.652 1.00 41.53 132 LYS A C 1
ATOM 704 O O . LYS A 1 116 ? 167.622 35.447 79.039 1.00 41.60 132 LYS A O 1
ATOM 710 N N . ILE A 1 117 ? 166.229 33.949 78.091 1.00 40.48 133 ILE A N 1
ATOM 711 C CA . ILE A 1 117 ? 167.260 32.940 77.876 1.00 40.19 133 ILE A CA 1
ATOM 712 C C . ILE A 1 117 ? 167.868 33.062 76.480 1.00 35.87 133 ILE A C 1
ATOM 713 O O . ILE A 1 117 ? 167.173 32.927 75.464 1.00 34.06 133 ILE A O 1
ATOM 718 N N . PRO A 1 118 ? 169.179 33.305 76.426 1.00 35.05 134 PRO A N 1
ATOM 719 C CA . PRO A 1 118 ? 169.896 33.369 75.151 1.00 34.48 134 PRO A CA 1
ATOM 720 C C . PRO A 1 118 ? 169.911 32.007 74.463 1.00 35.77 134 PRO A C 1
ATOM 721 O O . PRO A 1 118 ? 169.714 30.985 75.120 1.00 37.72 134 PRO A O 1
ATOM 725 N N . PHE A 1 119 ? 170.134 31.992 73.157 1.00 32.27 135 PHE A N 1
ATOM 726 C CA . PHE A 1 119 ? 170.293 30.728 72.456 1.00 30.51 135 PHE A CA 1
ATOM 727 C C . PHE A 1 119 ? 171.073 30.907 71.161 1.00 29.61 135 PHE A C 1
ATOM 728 O O . PHE A 1 119 ? 171.110 31.992 70.581 1.00 30.35 135 PHE A O 1
ATOM 736 N N . LEU A 1 120 ? 171.723 29.834 70.724 1.00 27.69 136 LEU A N 1
ATOM 737 C CA . LEU A 1 120 ? 172.444 29.836 69.466 1.00 27.22 136 LEU A CA 1
ATOM 738 C C . LEU A 1 120 ? 171.613 29.068 68.437 1.00 24.57 136 LEU A C 1
ATOM 739 O O . LEU A 1 120 ? 171.250 27.914 68.660 1.00 29.95 136 LEU A O 1
ATOM 744 N N . PHE A 1 121 ? 171.321 29.711 67.313 1.00 27.00 137 PHE A N 1
ATOM 745 C CA . PHE A 1 121 ? 170.490 29.128 66.260 1.00 25.49 137 PHE A CA 1
ATOM 746 C C . PHE A 1 121 ? 171.358 28.813 65.047 1.00 24.56 137 PHE A C 1
ATOM 747 O O . PHE A 1 121 ? 171.740 29.738 64.310 1.00 27.72 137 PHE A O 1
ATOM 755 N N . PHE A 1 122 ? 171.668 27.533 64.846 1.00 24.83 138 PHE A N 1
ATOM 756 C CA . PHE A 1 122 ? 172.474 27.110 63.708 1.00 25.64 138 PHE A CA 1
ATOM 757 C C . PHE A 1 122 ? 171.586 26.880 62.491 1.00 24.24 138 PHE A C 1
ATOM 758 O O . PHE A 1 122 ? 170.863 25.896 62.442 1.00 27.40 138 PHE A O 1
ATOM 766 N N . VAL A 1 123 ? 171.642 27.769 61.508 1.00 23.65 139 VAL A N 1
ATOM 767 C CA . VAL A 1 123 ? 170.752 27.636 60.366 1.00 23.90 139 VAL A CA 1
ATOM 768 C C . VAL A 1 123 ? 171.427 27.104 59.102 1.00 25.21 139 VAL A C 1
ATOM 769 O O . VAL A 1 123 ? 172.605 27.359 58.842 1.00 26.43 139 VAL A O 1
ATOM 773 N N . ILE A 1 124 ? 170.663 26.327 58.348 1.00 22.69 140 ILE A N 1
ATOM 774 C CA . ILE A 1 124 ? 171.031 25.915 57.003 1.00 21.00 140 ILE A CA 1
ATOM 775 C C . ILE A 1 124 ? 170.739 27.107 56.109 1.00 24.61 140 ILE A C 1
ATOM 776 O O . ILE A 1 124 ? 169.605 27.308 55.668 1.00 23.47 140 ILE A O 1
ATOM 781 N N . ALA A 1 125 ? 171.759 27.927 55.866 1.00 25.44 141 ALA A N 1
ATOM 782 C CA . ALA A 1 125 ? 171.521 29.269 55.338 1.00 25.44 141 ALA A CA 1
ATOM 783 C C . ALA A 1 125 ? 170.819 29.252 53.991 1.00 25.92 141 ALA A C 1
ATOM 784 O O . ALA A 1 125 ? 170.038 30.153 53.697 1.00 28.36 141 ALA A O 1
ATOM 786 N N . GLY A 1 126 ? 171.080 28.226 53.181 1.00 24.85 142 GLY A N 1
ATOM 787 C CA . GLY A 1 126 ? 170.466 28.114 51.872 1.00 26.00 142 GLY A CA 1
ATOM 788 C C . GLY A 1 126 ? 169.036 27.590 51.871 1.00 29.16 142 GLY A C 1
ATOM 789 O O . GLY A 1 126 ? 168.381 27.586 50.830 1.00 31.85 142 GLY A O 1
ATOM 790 N N . GLN A 1 127 ? 168.553 27.146 53.029 1.00 28.41 143 GLN A N 1
ATOM 791 C CA . GLN A 1 127 ? 167.183 26.627 53.138 1.00 26.01 143 GLN A CA 1
ATOM 792 C C . GLN A 1 127 ? 166.275 27.569 53.921 1.00 26.21 143 GLN A C 1
ATOM 793 O O . GLN A 1 127 ? 165.077 27.317 54.060 1.00 27.54 143 GLN A O 1
ATOM 799 N N . VAL A 1 128 ? 166.841 28.651 54.444 1.00 28.12 144 VAL A N 1
ATOM 800 C CA . VAL A 1 128 ? 166.029 29.660 55.123 1.00 27.66 144 VAL A CA 1
ATOM 801 C C . VAL A 1 128 ? 164.973 30.247 54.181 1.00 28.68 144 VAL A C 1
ATOM 802 O O . VAL A 1 128 ? 165.258 30.562 53.022 1.00 31.41 144 VAL A O 1
ATOM 806 N N . GLY A 1 129 ? 163.742 30.368 54.666 1.00 29.97 145 GLY A N 1
ATOM 807 C CA . GLY A 1 129 ? 162.698 30.991 53.867 1.00 29.73 145 GLY A CA 1
ATOM 808 C C . GLY A 1 129 ? 162.019 30.023 52.913 1.00 31.85 145 GLY A C 1
ATOM 809 O O . GLY A 1 129 ? 161.179 30.429 52.096 1.00 33.59 145 GLY A O 1
ATOM 810 N N . ARG A 1 130 ? 162.383 28.744 53.014 1.00 27.87 146 ARG A N 1
ATOM 811 C CA . ARG A 1 130 ? 161.777 27.684 52.191 1.00 30.54 146 ARG A CA 1
ATOM 812 C C . ARG A 1 130 ? 161.097 26.610 53.037 1.00 31.11 146 ARG A C 1
ATOM 813 O O . ARG A 1 130 ? 161.120 26.662 54.264 1.00 34.78 146 ARG A O 1
ATOM 821 N N . LYS A 1 131 ? 160.463 25.641 52.379 1.00 29.45 147 LYS A N 1
ATOM 822 C CA . LYS A 1 131 ? 160.083 24.393 53.039 1.00 26.09 147 LYS A CA 1
ATOM 823 C C . LYS A 1 131 ? 161.202 23.383 52.837 1.00 33.60 147 LYS A C 1
ATOM 824 O O . LYS A 1 131 ? 161.675 23.208 51.723 1.00 34.38 147 LYS A O 1
ATOM 830 N N . TRP A 1 132 ? 161.623 22.733 53.917 1.00 32.01 148 TRP A N 1
ATOM 831 C CA . TRP A 1 132 ? 162.802 21.870 53.887 1.00 33.88 148 TRP A CA 1
ATOM 832 C C . TRP A 1 132 ? 162.459 20.553 54.557 1.00 33.13 148 TRP A C 1
ATOM 833 O O . TRP A 1 132 ? 162.120 20.524 55.740 1.00 30.10 148 TRP A O 1
ATOM 844 N N . GLU A 1 133 ? 162.538 19.482 53.775 1.00 35.17 149 GLU A N 1
ATOM 845 C CA . GLU A 1 133 ? 162.220 18.133 54.232 1.00 39.18 149 GLU A CA 1
ATOM 846 C C . GLU A 1 133 ? 160.848 18.077 54.902 1.00 36.96 149 GLU A C 1
ATOM 847 O O . GLU A 1 133 ? 160.641 17.340 55.869 1.00 38.44 149 GLU A O 1
ATOM 853 N N . GLY A 1 134 ? 159.914 18.866 54.374 1.00 32.71 150 GLY A N 1
ATOM 854 C CA . GLY A 1 134 ? 158.536 18.818 54.822 1.00 32.71 150 GLY A CA 1
ATOM 855 C C . GLY A 1 134 ? 158.140 19.872 55.841 1.00 31.66 150 GLY A C 1
ATOM 856 O O . GLY A 1 134 ? 156.976 19.951 56.232 1.00 32.13 150 GLY A O 1
ATOM 857 N N . PHE A 1 135 ? 159.099 20.675 56.278 1.00 28.87 151 PHE A N 1
ATOM 858 C CA . PHE A 1 135 ? 158.855 21.657 57.327 1.00 29.24 151 PHE A CA 1
ATOM 859 C C . PHE A 1 135 ? 159.149 23.075 56.862 1.00 29.28 151 PHE A C 1
ATOM 860 O O . PHE A 1 135 ? 160.190 23.333 56.244 1.00 29.48 151 PHE A O 1
ATOM 868 N N . SER A 1 136 ? 158.261 24.008 57.196 1.00 28.92 152 SER A N 1
ATOM 869 C CA . SER A 1 136 ? 158.555 25.414 56.943 1.00 26.13 152 SER A CA 1
ATOM 870 C C . SER A 1 136 ? 159.741 25.838 57.773 1.00 25.31 152 SER A C 1
ATOM 871 O O . SER A 1 136 ? 159.855 25.462 58.944 1.00 25.09 152 SER A O 1
ATOM 874 N N . MET A 1 137 ? 160.632 26.600 57.147 1.00 25.76 153 MET A N 1
ATOM 875 C CA . MET A 1 137 ? 161.771 27.193 57.842 1.00 22.95 153 MET A CA 1
ATOM 876 C C . MET A 1 137 ? 161.422 28.620 58.210 1.00 25.83 153 MET A C 1
ATOM 877 O O . MET A 1 137 ? 160.551 29.223 57.594 1.00 28.04 153 MET A O 1
ATOM 882 N N . CYS A 1 138 ? 162.089 29.155 59.224 1.00 27.27 154 CYS A N 1
ATOM 883 C CA . CYS A 1 138 ? 162.016 30.582 59.494 1.00 27.73 154 CYS A CA 1
ATOM 884 C C . CYS A 1 138 ? 162.364 31.361 58.235 1.00 25.39 154 CYS A C 1
ATOM 885 O O . CYS A 1 138 ? 163.171 30.910 57.415 1.00 24.81 154 CYS A O 1
ATOM 888 N N . SER A 1 139 ? 161.735 32.516 58.074 1.00 24.24 155 SER A N 1
ATOM 889 C CA . SER A 1 139 ? 162.173 33.473 57.061 1.00 28.40 155 SER A CA 1
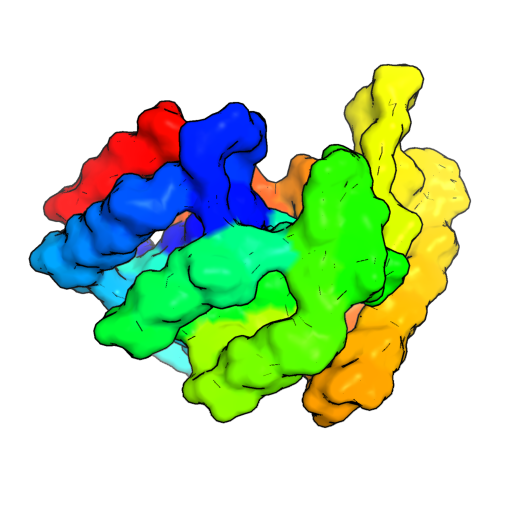ATOM 890 C C . SER A 1 139 ? 163.332 34.308 57.600 1.00 26.53 155 SER A C 1
ATOM 891 O O . SER A 1 139 ? 163.597 34.314 58.804 1.00 26.45 155 SER A O 1
ATOM 894 N N . TRP A 1 140 ? 164.022 35.018 56.720 1.00 25.46 156 TRP A N 1
ATOM 895 C CA . TRP A 1 140 ? 165.052 35.948 57.178 1.00 27.22 156 TRP A CA 1
ATOM 896 C C . TRP A 1 140 ? 164.472 37.045 58.079 1.00 26.92 156 TRP A C 1
ATOM 897 O O . TRP A 1 140 ? 165.117 37.448 59.044 1.00 26.66 156 TRP A O 1
ATOM 908 N N . GLU A 1 141 ? 163.254 37.507 57.790 1.00 26.72 157 GLU A N 1
ATOM 909 C CA . GLU A 1 141 ? 162.623 38.513 58.650 1.00 29.29 157 GLU A CA 1
ATOM 910 C C . GLU A 1 141 ? 162.464 37.975 60.062 1.00 25.37 157 GLU A C 1
ATOM 911 O O . GLU A 1 141 ? 162.675 38.683 61.042 1.00 30.30 157 GLU A O 1
ATOM 917 N N . GLN A 1 142 ? 162.090 36.706 60.157 1.00 27.43 158 GLN A N 1
ATOM 918 C CA . GLN A 1 142 ? 161.842 36.095 61.447 1.00 26.00 158 GLN A CA 1
ATOM 919 C C . GLN A 1 142 ? 163.136 35.873 62.219 1.00 23.66 158 GLN A C 1
ATOM 920 O O . GLN A 1 142 ? 163.189 36.109 63.421 1.00 25.91 158 GLN A O 1
ATOM 926 N N . ILE A 1 143 ? 164.189 35.446 61.526 1.00 21.49 159 ILE A N 1
ATOM 927 C CA . ILE A 1 143 ? 165.503 35.306 62.157 1.00 20.52 159 ILE A CA 1
ATOM 928 C C . ILE A 1 143 ? 166.012 36.675 62.637 1.00 22.89 159 ILE A C 1
ATOM 929 O O . ILE A 1 143 ? 166.486 36.817 63.777 1.00 25.51 159 ILE A O 1
ATOM 934 N N . LYS A 1 144 ? 165.882 37.681 61.775 1.00 23.28 160 LYS A N 1
ATOM 935 C CA . LYS A 1 144 ? 166.288 39.038 62.116 1.00 25.74 160 LYS A CA 1
ATOM 936 C C . LYS A 1 144 ? 165.573 39.547 63.359 1.00 27.15 160 LYS A C 1
ATOM 937 O O . LYS A 1 144 ? 166.188 40.206 64.200 1.00 28.03 160 LYS A O 1
ATOM 943 N N . GLU A 1 145 ? 164.285 39.248 63.481 1.00 25.99 161 GLU A N 1
ATOM 944 C CA . GLU A 1 145 ? 163.516 39.716 64.633 1.00 29.45 161 GLU A CA 1
ATOM 945 C C . GLU A 1 145 ? 164.051 39.063 65.910 1.00 27.88 161 GLU A C 1
ATOM 946 O O . GLU A 1 145 ? 164.146 39.698 66.964 1.00 28.70 161 GLU A O 1
ATOM 952 N N . MET A 1 146 ? 164.418 37.792 65.817 1.00 26.73 162 MET A N 1
ATOM 953 C CA . MET A 1 146 ? 164.961 37.109 66.981 1.00 27.29 162 MET A CA 1
ATOM 954 C C . MET A 1 146 ? 166.341 37.634 67.352 1.00 25.10 162 MET A C 1
ATOM 955 O O . MET A 1 146 ? 166.649 37.798 68.533 1.00 27.56 162 MET A O 1
ATOM 960 N N . VAL A 1 147 ? 167.174 37.896 66.350 1.00 25.97 163 VAL A N 1
ATOM 961 C CA . VAL A 1 147 ? 168.480 38.505 66.595 1.00 27.66 163 VAL A CA 1
ATOM 962 C C . VAL A 1 147 ? 168.319 39.897 67.235 1.00 27.90 163 VAL A C 1
ATOM 963 O O . VAL A 1 147 ? 169.050 40.266 68.160 1.00 27.92 163 VAL A O 1
ATOM 967 N N . ALA A 1 148 ? 167.335 40.663 66.774 1.00 29.36 164 ALA A N 1
ATOM 968 C CA . ALA A 1 148 ? 167.106 42.007 67.304 1.00 30.30 164 ALA A CA 1
ATOM 969 C C . ALA A 1 148 ? 166.758 42.055 68.795 1.00 29.49 164 ALA A C 1
ATOM 970 O O . ALA A 1 148 ? 166.870 43.115 69.434 1.00 29.47 164 ALA A O 1
ATOM 972 N N . SER A 1 149 ? 166.323 40.926 69.347 1.00 30.70 165 SER A N 1
ATOM 973 C CA . SER A 1 149 ? 165.967 40.867 70.761 1.00 29.96 165 SER A CA 1
ATOM 974 C C . SER A 1 149 ? 167.235 40.827 71.603 1.00 29.70 165 SER A C 1
ATOM 975 O O . SER A 1 149 ? 167.186 41.008 72.819 1.00 31.85 165 SER A O 1
ATOM 978 N N . GLY A 1 150 ? 168.364 40.571 70.947 1.00 29.69 166 GLY A N 1
ATOM 979 C CA . GLY A 1 150 ? 169.627 40.416 71.642 1.00 29.69 166 GLY A CA 1
ATOM 980 C C . GLY A 1 150 ? 169.832 39.035 72.241 1.00 32.72 166 GLY A C 1
ATOM 981 O O . GLY A 1 150 ? 170.868 38.772 72.845 1.00 35.01 166 GLY A O 1
ATOM 982 N N . LEU A 1 151 ? 168.841 38.157 72.078 1.00 34.03 167 LEU A N 1
ATOM 983 C CA . LEU A 1 151 ? 168.865 36.823 72.688 1.00 34.70 167 LEU A CA 1
ATOM 984 C C . LEU A 1 151 ? 169.386 35.759 71.741 1.00 32.94 167 LEU A C 1
ATOM 985 O O . LEU A 1 151 ? 169.927 34.732 72.180 1.00 35.54 167 LEU A O 1
ATOM 990 N N . CYS A 1 152 ? 169.184 35.987 70.448 1.00 28.73 168 CYS A N 1
ATOM 991 C CA . CYS A 1 152 ? 169.514 34.985 69.435 1.00 29.63 168 CYS A CA 1
ATOM 992 C C . CYS A 1 152 ? 170.796 35.344 68.703 1.00 30.30 168 CYS A C 1
ATOM 993 O O . CYS A 1 152 ? 170.917 36.433 68.137 1.00 29.46 168 CYS A O 1
ATOM 996 N N . VAL A 1 153 ? 171.747 34.416 68.709 1.00 31.77 169 VAL A N 1
ATOM 997 C CA . VAL A 1 153 ? 172.945 34.521 67.886 1.00 29.76 169 VAL A CA 1
ATOM 998 C C . VAL A 1 153 ? 172.842 33.418 66.831 1.00 27.11 169 VAL A C 1
ATOM 999 O O . VAL A 1 153 ? 172.555 32.271 67.167 1.00 26.95 169 VAL A O 1
ATOM 1003 N N . VAL A 1 154 ? 173.026 33.772 65.565 1.00 19.85 170 VAL A N 1
ATOM 1004 C CA . VAL A 1 154 ? 172.937 32.780 64.502 1.00 21.51 170 VAL A CA 1
ATOM 1005 C C . VAL A 1 154 ? 174.310 32.205 64.122 1.00 23.96 170 VAL A C 1
ATOM 1006 O O . VAL A 1 154 ? 175.274 32.950 63.905 1.00 26.39 170 VAL A O 1
ATOM 1010 N N . GLY A 1 155 ? 174.370 30.870 64.028 1.00 25.01 171 GLY A N 1
ATOM 1011 C CA . GLY A 1 155 ? 175.561 30.186 63.555 1.00 27.82 171 GLY A CA 1
ATOM 1012 C C . GLY A 1 155 ? 175.243 29.474 62.253 1.00 26.29 171 GLY A C 1
ATOM 1013 O O . GLY A 1 155 ? 174.099 29.482 61.804 1.00 25.64 171 GLY A O 1
ATOM 1014 N N . LEU A 1 156 ? 176.259 28.873 61.638 1.00 29.36 172 LEU A N 1
ATOM 1015 C CA . LEU A 1 156 ? 176.074 28.207 60.347 1.00 26.25 172 LEU A CA 1
ATOM 1016 C C . LEU A 1 156 ? 175.985 26.679 60.500 1.00 28.84 172 LEU A C 1
ATOM 1017 O O . LEU A 1 156 ? 176.733 26.075 61.268 1.00 29.87 172 LEU A O 1
ATOM 1022 N N . HIS A 1 157 ? 175.062 26.082 59.749 1.00 28.72 173 HIS A N 1
ATOM 1023 C CA . HIS A 1 157 ? 174.777 24.648 59.760 1.00 27.57 173 HIS A CA 1
ATOM 1024 C C . HIS A 1 157 ? 174.910 24.174 58.307 1.00 29.57 173 HIS A C 1
ATOM 1025 O O . HIS A 1 157 ? 174.036 23.502 57.780 1.00 28.90 173 HIS A O 1
ATOM 1032 N N . THR A 1 158 ? 176.039 24.538 57.690 1.00 30.14 174 THR A N 1
ATOM 1033 C CA . THR A 1 158 ? 176.264 24.551 56.226 1.00 30.59 174 THR A CA 1
ATOM 1034 C C . THR A 1 158 ? 175.323 25.518 55.507 1.00 31.27 174 THR A C 1
ATOM 1035 O O . THR A 1 158 ? 174.329 25.982 56.077 1.00 29.37 174 THR A O 1
ATOM 1039 N N . TYR A 1 159 ? 175.662 25.843 54.258 1.00 33.96 175 TYR A N 1
ATOM 1040 C CA . TYR A 1 159 ? 174.737 26.565 53.380 1.00 34.15 175 TYR A CA 1
ATOM 1041 C C . TYR A 1 159 ? 173.666 25.625 52.818 1.00 33.00 175 TYR A C 1
ATOM 1042 O O . TYR A 1 159 ? 172.459 25.860 52.967 1.00 33.79 175 TYR A O 1
ATOM 1051 N N . ASP A 1 160 ? 174.105 24.570 52.146 1.00 34.85 176 ASP A N 1
ATOM 1052 C CA . ASP A 1 160 ? 173.168 23.578 51.615 1.00 32.74 176 ASP A CA 1
ATOM 1053 C C . ASP A 1 160 ? 173.860 22.231 51.429 1.00 36.20 176 ASP A C 1
ATOM 1054 O O . ASP A 1 160 ? 173.917 21.681 50.321 1.00 40.25 176 ASP A O 1
ATOM 1059 N N . LEU A 1 161 ? 174.380 21.694 52.527 1.00 33.11 177 LEU A N 1
ATOM 1060 C CA . LEU A 1 161 ? 175.051 20.400 52.498 1.00 34.64 177 LEU A CA 1
ATOM 1061 C C . LEU A 1 161 ? 174.534 19.490 53.609 1.00 34.05 177 LEU A C 1
ATOM 1062 O O . LEU A 1 161 ? 175.230 18.583 54.053 1.00 35.36 177 LEU A O 1
ATOM 1067 N N . HIS A 1 162 ? 173.301 19.731 54.045 1.00 33.94 178 HIS A N 1
ATOM 1068 C CA . HIS A 1 162 ? 172.683 18.929 55.095 1.00 33.01 178 HIS A CA 1
ATOM 1069 C C . HIS A 1 162 ? 172.022 17.694 54.502 1.00 34.57 178 HIS A C 1
ATOM 1070 O O . HIS A 1 162 ? 170.797 17.502 54.589 1.00 34.24 178 HIS A O 1
ATOM 1077 N N . TYR A 1 163 ? 172.843 16.854 53.891 1.00 35.46 179 TYR A N 1
ATOM 1078 C CA . TYR A 1 163 ? 172.361 15.656 53.234 1.00 40.86 179 TYR A CA 1
ATOM 1079 C C . TYR A 1 163 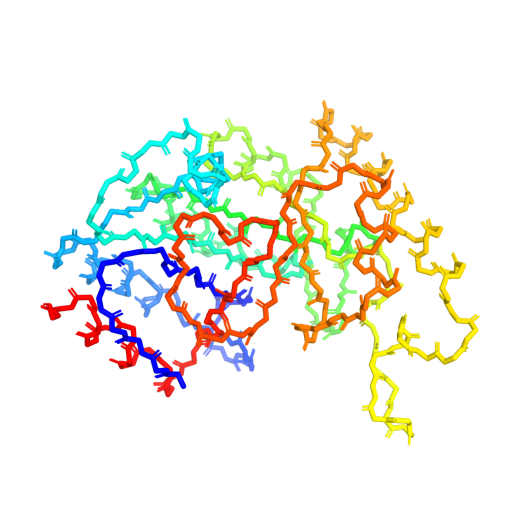? 173.165 14.445 53.677 1.00 42.56 179 TYR A C 1
ATOM 1080 O O . TYR A 1 163 ? 174.372 14.544 53.948 1.00 38.80 179 TYR A O 1
ATOM 1089 N N . TRP A 1 164 ? 172.483 13.306 53.740 1.00 42.98 180 TRP A N 1
ATOM 1090 C CA . TRP A 1 164 ? 173.072 12.052 54.187 1.00 42.89 180 TRP A CA 1
ATOM 1091 C C . TRP A 1 164 ? 173.181 11.048 53.042 1.00 47.07 180 TRP A C 1
ATOM 1092 O O . TRP A 1 164 ? 172.219 10.831 52.305 1.00 47.42 180 TRP A O 1
ATOM 1103 N N . ASP A 1 165 ? 174.357 10.446 52.892 1.00 46.42 181 ASP A N 1
ATOM 1104 C CA . ASP A 1 165 ? 174.550 9.384 51.914 1.00 57.06 181 ASP A CA 1
ATOM 1105 C C . ASP A 1 165 ? 174.373 8.025 52.590 1.00 59.29 181 ASP A C 1
ATOM 1106 O O . ASP A 1 165 ? 175.189 7.619 53.415 1.00 59.27 181 ASP A O 1
ATOM 1111 N N . SER A 1 166 ? 173.300 7.324 52.239 1.00 61.33 182 SER A N 1
ATOM 1112 C CA . SER A 1 166 ? 172.974 6.062 52.894 1.00 61.46 182 SER A CA 1
ATOM 1113 C C . SER A 1 166 ? 173.824 4.900 52.371 1.00 61.83 182 SER A C 1
ATOM 1114 O O . SER A 1 166 ? 174.026 3.910 53.074 1.00 62.79 182 SER A O 1
ATOM 1117 N N . GLN A 1 167 ? 174.322 5.029 51.146 1.00 59.18 183 GLN A N 1
ATOM 1118 C CA . GLN A 1 167 ? 175.195 4.012 50.567 1.00 64.80 183 GLN A CA 1
ATOM 1119 C C . GLN A 1 167 ? 176.528 3.978 51.307 1.00 66.74 183 GLN A C 1
ATOM 1120 O O . GLN A 1 167 ? 177.031 2.910 51.651 1.00 71.24 183 GLN A O 1
ATOM 1126 N N . ALA A 1 168 ? 177.092 5.157 51.554 1.00 64.41 184 ALA A N 1
ATOM 1127 C CA . ALA A 1 168 ? 178.388 5.262 52.217 1.00 63.76 184 ALA A CA 1
ATOM 1128 C C . ALA A 1 168 ? 178.242 5.358 53.731 1.00 59.93 184 ALA A C 1
ATOM 1129 O O . ALA A 1 168 ? 179.232 5.274 54.460 1.00 59.58 184 ALA A O 1
ATOM 1131 N N . LYS A 1 169 ? 177.005 5.541 54.189 1.00 57.10 185 LYS A N 1
ATOM 1132 C CA . LYS A 1 169 ? 176.696 5.671 55.612 1.00 56.71 185 LYS A CA 1
ATOM 1133 C C . LYS A 1 169 ? 177.421 6.847 56.260 1.00 56.55 185 LYS A C 1
ATOM 1134 O O . LYS A 1 169 ? 177.982 6.716 57.348 1.00 58.71 185 LYS A O 1
ATOM 1136 N N . LYS A 1 170 ? 177.387 8.000 55.596 1.00 54.33 186 LYS A N 1
ATOM 1137 C CA . LYS A 1 170 ? 177.996 9.217 56.127 1.00 50.86 186 LYS A CA 1
ATOM 1138 C C . LYS A 1 170 ? 177.429 10.456 55.421 1.00 47.86 186 LYS A C 1
ATOM 1139 O O . LYS A 1 170 ? 176.814 10.337 54.364 1.00 46.25 186 LYS A O 1
ATOM 1145 N N . PRO A 1 171 ? 177.620 11.652 56.009 1.00 46.28 187 PRO A N 1
ATOM 1146 C CA . PRO A 1 171 ? 177.118 12.857 55.336 1.00 43.13 187 PRO A CA 1
ATOM 1147 C C . PRO A 1 171 ? 177.828 13.126 54.015 1.00 45.39 187 PRO A C 1
ATOM 1148 O O . PRO A 1 171 ? 179.004 12.781 53.872 1.00 45.84 187 PRO A O 1
ATOM 1152 N N . VAL A 1 172 ? 177.124 13.745 53.073 1.00 46.44 188 VAL A N 1
ATOM 1153 C CA . VAL A 1 172 ? 177.696 14.068 51.768 1.00 46.20 188 VAL A CA 1
ATOM 1154 C C . VAL A 1 172 ? 178.995 14.877 51.856 1.00 50.77 188 VAL A C 1
ATOM 1155 O O . VAL A 1 172 ? 179.884 14.726 51.011 1.00 46.09 188 VAL A O 1
ATOM 1159 N N . PHE A 1 173 ? 179.120 15.729 52.870 1.00 48.15 189 PHE A N 1
ATOM 1160 C CA . PHE A 1 173 ? 180.297 16.586 52.945 1.00 43.17 189 PHE A CA 1
ATOM 1161 C C . PHE A 1 173 ? 181.516 15.866 53.523 1.00 44.49 189 PHE A C 1
ATOM 1162 O O . PHE A 1 173 ? 182.605 16.448 53.600 1.00 46.56 189 PHE A O 1
ATOM 1170 N N . LEU A 1 174 ? 181.348 14.606 53.912 1.00 46.03 190 LEU A N 1
ATOM 1171 C CA . LEU A 1 174 ? 182.476 13.802 54.386 1.00 46.63 190 LEU A CA 1
ATOM 1172 C C . LEU A 1 174 ? 182.854 12.707 53.395 1.00 51.66 190 LEU A C 1
ATOM 1173 O O . LEU A 1 174 ? 183.746 11.901 53.662 1.00 51.76 190 LEU A O 1
ATOM 1178 N N . LEU A 1 175 ? 182.163 12.675 52.259 1.00 53.90 191 LEU A N 1
ATOM 1179 C CA . LEU A 1 175 ? 182.494 11.761 51.170 1.00 49.73 191 LEU A CA 1
ATOM 1180 C C . LEU A 1 175 ? 183.873 12.102 50.608 1.00 55.06 191 LEU A C 1
ATOM 1181 O O . LEU A 1 175 ? 184.312 13.250 50.695 1.00 53.13 191 LEU A O 1
ATOM 1186 N N . PRO A 1 176 ? 184.566 11.108 50.036 1.00 58.12 192 PRO A N 1
ATOM 1187 C CA . PRO A 1 176 ? 185.904 11.362 49.492 1.00 57.42 192 PRO A CA 1
ATOM 1188 C C . PRO A 1 176 ? 185.907 12.426 48.397 1.00 56.35 192 PRO A C 1
ATOM 1189 O O . PRO A 1 176 ? 184.975 12.486 47.593 1.00 57.11 192 PRO A O 1
ATOM 1193 N N . GLY A 1 177 ? 186.948 13.252 48.370 1.00 57.14 193 GLY A N 1
ATOM 1194 C CA . GLY A 1 177 ? 187.094 14.255 47.333 1.00 59.87 193 GLY A CA 1
ATOM 1195 C C . GLY A 1 177 ? 186.094 15.387 47.444 1.00 59.13 193 GLY A C 1
ATOM 1196 O O . GLY A 1 177 ? 185.831 16.086 46.467 1.00 60.91 193 GLY A O 1
ATOM 1197 N N . ARG A 1 178 ? 185.535 15.574 48.636 1.00 57.04 194 ARG A N 1
ATOM 1198 C CA . ARG A 1 178 ? 184.507 16.589 48.839 1.00 54.44 194 ARG A CA 1
ATOM 1199 C C . ARG A 1 178 ? 184.989 17.767 49.687 1.00 50.79 194 ARG A C 1
ATOM 1200 O O . ARG A 1 178 ? 184.193 18.641 50.035 1.00 45.73 194 ARG A O 1
ATOM 1208 N N . GLU A 1 179 ? 186.280 17.802 50.017 1.00 51.68 195 GLU A N 1
ATOM 1209 C CA . GLU A 1 179 ? 186.804 18.867 50.884 1.00 49.96 195 GLU A CA 1
ATOM 1210 C C . GLU A 1 179 ? 186.707 20.244 50.230 1.00 47.14 195 GLU A C 1
ATOM 1211 O O . GLU A 1 179 ? 186.509 21.249 50.914 1.00 46.93 195 GLU A O 1
ATOM 1217 N N . ARG A 1 180 ? 186.829 20.282 48.908 1.00 49.77 196 ARG A N 1
ATOM 1218 C CA . ARG A 1 180 ? 186.656 21.520 48.155 1.00 50.76 196 ARG A CA 1
ATOM 1219 C C . ARG A 1 180 ? 185.213 22.012 48.252 1.00 55.58 196 ARG A C 1
ATOM 1220 O O . ARG A 1 180 ? 184.965 23.180 48.567 1.00 47.47 196 ARG A O 1
ATOM 1228 N N . LEU A 1 181 ? 184.272 21.109 47.986 1.00 48.63 197 LEU A N 1
ATOM 1229 C CA . LEU A 1 181 ? 182.848 21.416 48.060 1.00 47.15 197 LEU A CA 1
ATOM 1230 C C . LEU A 1 181 ? 182.469 21.926 49.443 1.00 44.76 197 LEU A C 1
ATOM 1231 O O . LEU A 1 181 ? 181.648 22.841 49.576 1.00 42.46 197 LEU A O 1
ATOM 1236 N N . PHE A 1 182 ? 183.069 21.338 50.474 1.00 43.30 198 PHE A N 1
ATOM 1237 C CA . PHE A 1 182 ? 182.764 21.755 51.840 1.00 39.65 198 PHE A CA 1
ATOM 1238 C C . PHE A 1 182 ? 183.277 23.160 52.117 1.00 42.54 198 PHE A C 1
ATOM 1239 O O . PHE A 1 182 ? 182.627 23.950 52.808 1.00 39.48 198 PHE A O 1
ATOM 1247 N N . ALA A 1 183 ? 184.455 23.459 51.581 1.00 44.19 199 ALA A N 1
ATOM 1248 C CA . ALA A 1 183 ? 185.059 24.768 51.771 1.00 43.79 199 ALA A CA 1
ATOM 1249 C C . ALA A 1 183 ? 184.221 25.840 51.083 1.00 45.35 199 ALA A C 1
ATOM 1250 O O . ALA A 1 183 ? 183.989 26.909 51.649 1.00 41.41 199 ALA A O 1
ATOM 1252 N N . GLU A 1 184 ? 183.766 25.544 49.867 1.00 43.05 200 GLU A N 1
ATOM 1253 C CA . GLU A 1 184 ? 183.019 26.514 49.074 1.00 44.79 200 GLU A CA 1
ATOM 1254 C C . GLU A 1 184 ? 181.652 26.776 49.697 1.00 41.05 200 GLU A C 1
ATOM 1255 O O . GLU A 1 184 ? 181.197 27.921 49.771 1.00 40.36 200 GLU A O 1
ATOM 1261 N N . ASP A 1 185 ? 181.015 25.706 50.156 1.00 39.80 201 ASP A N 1
ATOM 1262 C CA . ASP A 1 185 ? 179.714 25.805 50.813 1.00 37.59 201 ASP A CA 1
ATOM 1263 C C . ASP A 1 185 ? 179.802 26.625 52.092 1.00 35.02 201 ASP A C 1
ATOM 1264 O O . ASP A 1 185 ? 178.943 27.462 52.370 1.00 35.46 201 ASP A O 1
ATOM 1269 N N . THR A 1 186 ? 180.845 26.375 52.874 1.00 34.87 202 THR A N 1
ATOM 1270 C CA . THR A 1 186 ? 181.060 27.108 54.122 1.00 32.83 202 THR A CA 1
ATOM 1271 C C . THR A 1 186 ? 181.283 28.589 53.865 1.00 33.05 202 THR A C 1
ATOM 1272 O O . THR A 1 186 ? 180.735 29.431 54.575 1.00 38.09 202 THR A O 1
ATOM 1276 N N . ALA A 1 187 ? 182.065 28.914 52.841 1.00 35.52 203 ALA A N 1
ATOM 1277 C CA . ALA A 1 187 ? 182.325 30.312 52.506 1.00 38.12 203 ALA A CA 1
ATOM 1278 C C . ALA A 1 187 ? 181.049 30.986 52.027 1.00 39.57 203 ALA A C 1
ATOM 1279 O O . ALA A 1 187 ? 180.805 32.152 52.323 1.00 39.85 203 ALA A O 1
ATOM 1281 N N . ARG A 1 188 ? 180.233 30.244 51.287 1.00 37.58 204 ARG A N 1
ATOM 1282 C CA . ARG A 1 188 ? 178.962 30.776 50.815 1.00 36.26 204 ARG A CA 1
ATOM 1283 C C . ARG A 1 188 ? 178.049 31.033 52.005 1.00 34.28 204 ARG A C 1
ATOM 1284 O O . ARG A 1 188 ? 177.376 32.066 52.086 1.00 35.49 204 ARG A O 1
ATOM 1292 N N . GLY A 1 189 ? 178.042 30.091 52.940 1.00 33.97 205 GLY A N 1
ATOM 1293 C CA . GLY A 1 189 ? 177.207 30.202 54.122 1.00 30.75 205 GLY A CA 1
ATOM 1294 C C . GLY A 1 189 ? 177.586 31.435 54.928 1.00 33.20 205 GLY A C 1
ATOM 1295 O O . GLY A 1 189 ? 176.717 32.201 55.345 1.00 29.21 205 GLY A O 1
ATOM 1296 N N . THR A 1 190 ? 178.880 31.644 55.144 1.00 35.07 206 THR A N 1
ATOM 1297 C CA . THR A 1 190 ? 179.290 32.792 55.957 1.00 36.12 206 THR A CA 1
ATOM 1298 C C . THR A 1 190 ? 178.965 34.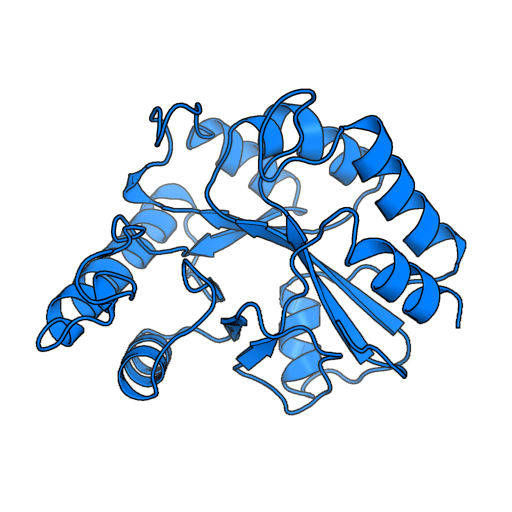107 55.248 1.00 38.07 206 THR A C 1
ATOM 1299 O O . THR A 1 190 ? 178.517 35.073 55.883 1.00 37.44 206 THR A O 1
ATOM 1303 N N . ALA A 1 191 ? 179.174 34.136 53.934 1.00 36.67 207 ALA A N 1
ATOM 1304 C CA . ALA A 1 191 ? 178.901 35.334 53.140 1.00 37.66 207 ALA A CA 1
ATOM 1305 C C . ALA A 1 191 ? 177.416 35.672 53.221 1.00 35.03 207 ALA A C 1
ATOM 1306 O O . ALA A 1 191 ? 177.033 36.835 53.379 1.00 35.11 207 ALA A O 1
ATOM 1308 N N . CYS A 1 192 ? 176.589 34.638 53.120 1.00 32.54 208 CYS A N 1
ATOM 1309 C CA . CYS A 1 192 ? 175.148 34.808 53.125 1.00 30.35 208 CYS A CA 1
ATOM 1310 C C . CYS A 1 192 ? 174.654 35.353 54.465 1.00 32.07 208 CYS A C 1
ATOM 1311 O O . CYS A 1 192 ? 173.825 36.267 54.503 1.00 33.98 208 CYS A O 1
ATOM 1314 N N . LEU A 1 193 ? 175.170 34.809 55.564 1.00 32.65 209 LEU A N 1
ATOM 1315 C CA . LEU A 1 193 ? 174.780 35.283 56.894 1.00 31.48 209 LEU A CA 1
ATOM 1316 C C . LEU A 1 193 ? 175.258 36.713 57.113 1.00 32.61 209 LEU A C 1
ATOM 1317 O O . LEU A 1 193 ? 174.586 37.510 57.764 1.00 31.16 209 LEU A O 1
ATOM 1322 N N . LYS A 1 194 ? 176.427 37.032 56.568 1.00 32.16 210 LYS A N 1
ATOM 1323 C CA . LYS A 1 194 ? 176.952 38.387 56.668 1.00 35.91 210 LYS A CA 1
ATOM 1324 C C . LYS A 1 194 ? 176.046 39.349 55.906 1.00 37.11 210 LYS A C 1
ATOM 1325 O O . LYS A 1 194 ? 175.721 40.427 56.401 1.00 38.21 210 LYS A O 1
ATOM 1331 N N . GLU A 1 195 ? 175.630 38.948 54.708 1.00 35.05 211 GLU A N 1
ATOM 1332 C CA . GLU A 1 195 ? 174.759 39.783 53.889 1.00 35.60 211 GLU A CA 1
ATOM 1333 C C . GLU A 1 195 ? 173.429 40.077 54.583 1.00 34.31 211 GLU A C 1
ATOM 1334 O O . GLU A 1 195 ? 172.939 41.202 54.543 1.00 34.27 211 GLU A O 1
ATOM 1340 N N . HIS A 1 196 ? 172.847 39.066 55.215 1.00 29.78 212 HIS A N 1
ATOM 1341 C CA . HIS A 1 196 ? 171.549 39.240 55.848 1.00 31.10 212 HIS A CA 1
ATOM 1342 C C . HIS A 1 196 ? 171.645 39.883 57.230 1.00 31.04 212 HIS A C 1
ATOM 1343 O O . HIS A 1 196 ? 170.864 40.777 57.559 1.00 33.63 212 HIS A O 1
ATOM 1350 N N . LEU A 1 197 ? 172.589 39.428 58.040 1.00 30.16 213 LEU A N 1
ATOM 1351 C CA . LEU A 1 197 ? 172.640 39.817 59.446 1.00 28.60 213 LEU A CA 1
ATOM 1352 C C . LEU A 1 197 ? 173.709 40.869 59.759 1.00 31.59 213 LEU A C 1
ATOM 1353 O O . LEU A 1 197 ? 173.724 41.429 60.856 1.00 32.12 213 LEU A O 1
ATOM 1358 N N . GLY A 1 198 ? 174.601 41.123 58.804 1.00 41.33 214 GLY A N 1
ATOM 1359 C CA . GLY A 1 198 ? 175.653 42.117 58.971 1.00 44.97 214 GLY A CA 1
ATOM 1360 C C . GLY A 1 198 ? 176.691 41.739 60.013 1.00 44.03 214 GLY A C 1
ATOM 1361 O O . GLY A 1 198 ? 177.378 42.604 60.556 1.00 46.71 214 GLY A O 1
ATOM 1362 N N . LEU A 1 199 ? 176.799 40.445 60.295 1.00 42.52 215 LEU A N 1
ATOM 1363 C CA . LEU A 1 199 ? 177.701 39.954 61.336 1.00 41.12 215 LEU A CA 1
ATOM 1364 C C . LEU A 1 199 ? 178.618 38.859 60.811 1.00 37.73 215 LEU A C 1
ATOM 1365 O O . LEU A 1 199 ? 178.205 38.022 60.005 1.00 32.44 215 LEU A O 1
ATOM 1370 N N . LYS A 1 200 ? 179.867 38.863 61.273 1.00 38.54 216 LYS A N 1
ATOM 1371 C CA . LYS A 1 200 ? 180.760 37.738 61.015 1.00 35.95 216 LYS A CA 1
ATOM 1372 C C . LYS A 1 200 ? 180.278 36.528 61.810 1.00 34.81 216 LYS A C 1
ATOM 1373 O O . LYS A 1 200 ? 179.871 36.654 62.962 1.00 37.47 216 LYS A O 1
ATOM 1375 N N . THR A 1 201 ? 180.328 35.354 61.196 1.00 34.20 217 THR A N 1
ATOM 1376 C CA . THR A 1 201 ? 179.813 34.141 61.826 1.00 30.95 217 THR A CA 1
ATOM 1377 C C . THR A 1 201 ? 180.903 33.411 62.605 1.00 34.78 217 THR A C 1
ATOM 1378 O O . THR A 1 201 ? 181.807 32.830 62.012 1.00 37.61 217 THR A O 1
ATOM 1382 N N . ARG A 1 202 ? 180.812 33.418 63.931 1.00 33.96 218 ARG A N 1
ATOM 1383 C CA . ARG A 1 202 ? 181.843 32.773 64.749 1.00 35.72 218 ARG A CA 1
ATOM 1384 C C . ARG A 1 202 ? 181.622 31.268 64.957 1.00 36.28 218 ARG A C 1
ATOM 1385 O O . ARG A 1 202 ? 182.573 30.521 65.241 1.00 35.47 218 ARG A O 1
ATOM 1393 N N . TYR A 1 203 ? 180.382 30.804 64.802 1.00 33.47 219 TYR A N 1
ATOM 1394 C CA . TYR A 1 203 ? 180.036 29.468 65.281 1.00 30.04 219 TYR A CA 1
ATOM 1395 C C . TYR A 1 203 ? 179.480 28.541 64.210 1.00 29.66 219 TYR A C 1
ATOM 1396 O O . TYR A 1 203 ? 178.642 28.942 63.405 1.00 29.30 219 TYR A O 1
ATOM 1405 N N . PHE A 1 204 ? 179.924 27.283 64.237 1.00 28.69 220 PHE A N 1
ATOM 1406 C CA . PHE A 1 204 ? 179.493 26.289 63.258 1.00 26.85 220 PHE A CA 1
ATOM 1407 C C . PHE A 1 204 ? 179.062 24.992 63.938 1.00 30.12 220 PHE A C 1
ATOM 1408 O O . PHE A 1 204 ? 179.683 24.559 64.910 1.00 30.55 220 PHE A O 1
ATOM 1416 N N . ALA A 1 205 ? 178.001 24.378 63.417 1.00 29.30 221 ALA A N 1
ATOM 1417 C CA . ALA A 1 205 ? 177.541 23.066 63.891 1.00 28.71 221 ALA A CA 1
ATOM 1418 C C . ALA A 1 205 ? 177.485 22.083 62.735 1.00 27.72 221 ALA A C 1
ATOM 1419 O O . ALA A 1 205 ? 176.873 22.360 61.699 1.00 27.20 221 ALA A O 1
ATOM 1421 N N . TYR A 1 206 ? 178.131 20.935 62.913 1.00 26.78 222 TYR A N 1
ATOM 1422 C CA . TYR A 1 206 ? 178.113 19.882 61.900 1.00 27.59 222 TYR A CA 1
ATOM 1423 C C . TYR A 1 206 ? 176.750 19.219 61.810 1.00 30.34 222 TYR A C 1
ATOM 1424 O O . TYR A 1 206 ? 176.231 18.742 62.820 1.00 29.39 222 TYR A O 1
ATOM 1433 N N . PRO A 1 207 ? 176.175 19.169 60.602 1.00 30.09 223 PRO A N 1
ATOM 1434 C CA . PRO A 1 207 ? 175.002 18.310 60.423 1.00 33.91 223 PRO A CA 1
ATOM 1435 C C . PRO A 1 207 ? 175.388 16.865 60.723 1.00 32.99 223 PRO A C 1
ATOM 1436 O O . PRO A 1 207 ? 176.491 16.436 60.351 1.00 32.17 223 PRO A O 1
ATOM 1440 N N . TYR A 1 208 ? 174.504 16.168 61.434 1.00 28.80 224 TYR A N 1
ATOM 1441 C CA . TYR A 1 208 ? 174.671 14.771 61.856 1.00 29.94 224 TYR A CA 1
ATOM 1442 C C . TYR A 1 208 ? 175.752 14.639 62.933 1.00 28.93 224 TYR A C 1
ATOM 1443 O O . TYR A 1 208 ? 176.011 13.548 63.426 1.00 34.28 224 TYR A O 1
ATOM 1452 N N . GLY A 1 209 ? 176.359 15.760 63.316 1.00 32.37 225 GLY A N 1
ATOM 1453 C CA . GLY A 1 209 ? 177.089 15.831 64.569 1.00 33.75 225 GLY A CA 1
ATOM 1454 C C . GLY A 1 209 ? 178.597 15.697 64.583 1.00 34.29 225 GLY A C 1
ATOM 1455 O O . GLY A 1 209 ? 179.213 15.874 65.636 1.00 34.84 225 GLY A O 1
ATOM 1456 N N . PHE A 1 210 ? 179.207 15.377 63.447 1.00 31.26 226 PHE A N 1
ATOM 1457 C CA . PHE A 1 210 ? 180.645 15.086 63.454 1.00 31.89 226 PHE A CA 1
ATOM 1458 C C . PHE A 1 210 ? 181.396 15.559 62.226 1.00 32.01 226 PHE A C 1
ATOM 1459 O O . PHE A 1 210 ? 180.822 15.738 61.162 1.00 32.74 226 PHE A O 1
ATOM 1467 N N . GLY A 1 211 ? 182.699 15.762 62.394 1.00 31.77 227 GLY A N 1
ATOM 1468 C CA . GLY A 1 211 ? 183.548 16.185 61.302 1.00 33.71 227 GLY A CA 1
ATOM 1469 C C . GLY A 1 211 ? 184.835 15.385 61.277 1.00 35.30 227 GLY A C 1
ATOM 1470 O O . GLY A 1 211 ? 184.965 14.371 61.973 1.00 35.14 227 GLY A O 1
ATOM 1471 N N . THR A 1 212 ? 185.773 15.835 60.452 1.00 34.64 228 THR A N 1
ATOM 1472 C CA . THR A 1 212 ? 187.095 15.231 60.346 1.00 35.18 228 THR A CA 1
ATOM 1473 C C . THR A 1 212 ? 188.137 16.312 60.653 1.00 34.40 228 THR A C 1
ATOM 1474 O O . THR A 1 212 ? 187.799 17.495 60.714 1.00 36.00 228 THR A O 1
ATOM 1478 N N . PRO A 1 213 ? 189.405 15.921 60.867 1.00 36.02 229 PRO A N 1
ATOM 1479 C CA . PRO A 1 213 ? 190.436 16.957 60.986 1.00 34.46 229 PRO A CA 1
ATOM 1480 C C . PRO A 1 213 ? 190.515 17.839 59.745 1.00 36.57 229 PRO A C 1
ATOM 1481 O O . PRO A 1 213 ? 190.878 19.018 59.843 1.00 37.84 229 PRO A O 1
ATOM 1485 N N . THR A 1 214 ? 190.158 17.279 58.592 1.00 36.60 230 THR A N 1
ATOM 1486 C CA . THR A 1 214 ? 190.206 18.035 57.350 1.00 36.65 230 THR A CA 1
ATOM 1487 C C . THR A 1 214 ? 189.135 19.116 57.370 1.00 34.60 230 THR A C 1
ATOM 1488 O O . THR A 1 214 ? 189.414 20.281 57.061 1.00 37.12 230 THR A O 1
ATOM 1492 N N . THR A 1 215 ? 187.918 18.751 57.758 1.00 32.41 231 THR A N 1
ATOM 1493 C CA . THR A 1 215 ? 186.840 19.740 57.814 1.00 30.59 231 THR A CA 1
ATOM 1494 C C . THR A 1 215 ? 187.052 20.714 58.983 1.00 33.98 231 THR A C 1
ATOM 1495 O O . THR A 1 215 ? 186.743 21.907 58.860 1.00 33.91 231 THR A O 1
ATOM 1499 N N . ASP A 1 216 ? 187.597 20.223 60.097 1.00 33.37 232 ASP A N 1
ATOM 1500 C CA . ASP A 1 216 ? 187.929 21.098 61.231 1.00 36.31 232 ASP A CA 1
ATOM 1501 C C . ASP A 1 216 ? 188.865 22.220 60.804 1.00 36.12 232 ASP A C 1
ATOM 1502 O O . ASP A 1 216 ? 188.719 23.377 61.219 1.00 36.45 232 ASP A O 1
ATOM 1507 N N . GLU A 1 217 ? 189.836 21.864 59.972 1.00 35.15 233 GLU A N 1
ATOM 1508 C CA . GLU A 1 217 ? 190.848 22.812 59.536 1.00 39.29 233 GLU A CA 1
ATOM 1509 C C . GLU A 1 217 ? 190.261 23.839 58.580 1.00 39.39 233 GLU A C 1
ATOM 1510 O O . GLU A 1 217 ? 190.602 25.015 58.638 1.00 42.07 233 GLU A O 1
ATOM 1516 N N . ILE A 1 218 ? 189.368 23.394 57.705 1.00 38.83 234 ILE A N 1
ATOM 1517 C CA . ILE A 1 218 ? 188.695 24.310 56.805 1.00 38.27 234 ILE A CA 1
ATOM 1518 C C . ILE A 1 218 ? 187.935 25.349 57.629 1.00 36.59 234 ILE A C 1
ATOM 1519 O O . ILE A 1 218 ? 188.039 26.565 57.381 1.00 38.94 234 ILE A O 1
ATOM 1524 N N . LEU A 1 219 ? 187.189 24.882 58.629 1.00 33.60 235 LEU A N 1
ATOM 1525 C CA . LEU A 1 219 ? 186.494 25.814 59.522 1.00 31.93 235 LEU A CA 1
ATOM 1526 C C . LEU A 1 219 ? 187.454 26.777 60.226 1.00 35.19 235 LEU A C 1
ATOM 1527 O O . LEU A 1 219 ? 187.168 27.975 60.347 1.00 35.94 235 LEU A O 1
ATOM 1532 N N . ARG A 1 220 ? 188.594 26.270 60.689 1.00 34.76 236 ARG A N 1
ATOM 1533 C CA . ARG A 1 220 ? 189.533 27.122 61.404 1.00 38.33 236 ARG A CA 1
ATOM 1534 C C . ARG A 1 220 ? 190.041 28.226 60.488 1.00 43.21 236 ARG A C 1
ATOM 1535 O O . ARG A 1 220 ? 190.055 29.404 60.866 1.00 47.00 236 ARG A O 1
ATOM 1543 N N . THR A 1 221 ? 190.446 27.849 59.279 1.00 44.19 237 THR A N 1
ATOM 1544 C CA . THR A 1 221 ? 191.016 28.818 58.349 1.00 49.95 237 THR A CA 1
ATOM 1545 C C . THR A 1 221 ? 189.961 29.796 57.852 1.00 48.11 237 THR A C 1
ATOM 1546 O O . THR A 1 221 ? 190.292 30.893 57.410 1.00 50.27 237 THR A O 1
ATOM 1550 N N . GLN A 1 222 ? 188.690 29.412 57.937 1.00 45.54 238 GLN A N 1
ATOM 1551 C CA . GLN A 1 222 ? 187.619 30.326 57.560 1.00 44.16 238 GLN A CA 1
ATOM 1552 C C . GLN A 1 222 ? 187.115 31.135 58.751 1.00 43.86 238 GLN A C 1
ATOM 1553 O O . GLN A 1 222 ? 186.085 31.805 58.664 1.00 47.55 238 GLN A O 1
ATOM 1559 N N . GLY A 1 223 ? 187.842 31.068 59.861 1.00 42.44 239 GLY A N 1
ATOM 1560 C CA . GLY A 1 223 ? 187.641 31.996 60.957 1.00 44.76 239 GLY A CA 1
ATOM 1561 C C . GLY A 1 223 ? 186.685 31.612 62.071 1.00 42.12 239 GLY A C 1
ATOM 1562 O O . GLY A 1 223 ? 186.390 32.440 62.930 1.0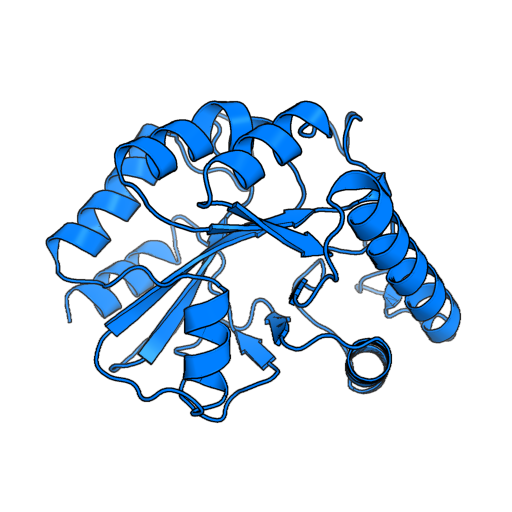0 42.45 239 GLY A O 1
ATOM 1563 N N . PHE A 1 224 ? 186.200 30.376 62.078 1.00 39.75 240 PHE A N 1
ATOM 1564 C CA . PHE A 1 224 ? 185.283 29.951 63.129 1.00 34.46 240 PHE A CA 1
ATOM 1565 C C . PHE A 1 224 ? 185.997 29.798 64.473 1.00 38.41 240 PHE A C 1
ATOM 1566 O O . PHE A 1 224 ? 187.126 29.292 64.550 1.00 39.40 240 PHE A O 1
ATOM 1574 N N . SER A 1 225 ? 185.335 30.272 65.528 1.00 38.67 241 SER A N 1
ATOM 1575 C CA . SER A 1 225 ? 185.878 30.243 66.881 1.00 40.13 241 SER A CA 1
ATOM 1576 C C . SER A 1 225 ? 185.423 29.017 67.668 1.00 37.79 241 SER A C 1
ATOM 1577 O O . SER A 1 225 ? 186.102 28.582 68.599 1.00 40.72 241 SER A O 1
ATOM 1580 N N . LEU A 1 226 ? 184.257 28.488 67.311 1.00 36.50 242 LEU A N 1
ATOM 1581 C CA . LEU A 1 226 ? 183.729 27.282 67.937 1.00 37.29 242 LEU A CA 1
ATOM 1582 C C . LEU A 1 226 ? 183.073 26.385 66.912 1.00 38.76 242 LEU A C 1
ATOM 1583 O O . LEU A 1 226 ? 182.354 26.854 66.023 1.00 37.07 242 LEU A O 1
ATOM 1588 N N . VAL A 1 227 ? 183.320 25.093 67.073 1.00 35.86 243 VAL A N 1
ATOM 1589 C CA . VAL A 1 227 ? 182.781 24.053 66.213 1.00 35.87 243 VAL A CA 1
ATOM 1590 C C . VAL A 1 227 ? 182.008 23.084 67.101 1.00 31.91 243 VAL A C 1
ATOM 1591 O O . VAL A 1 227 ? 182.570 22.502 68.029 1.00 32.24 243 VAL A O 1
ATOM 1595 N N . PHE A 1 228 ? 180.712 22.945 66.843 1.00 32.15 244 PHE A N 1
ATOM 1596 C CA . PHE A 1 228 ? 179.836 22.171 67.721 1.00 32.23 244 PHE A CA 1
ATOM 1597 C C . PHE A 1 228 ? 179.504 20.793 67.171 1.00 29.12 244 PHE A C 1
ATOM 1598 O O . PHE A 1 228 ? 179.152 20.653 65.999 1.00 29.99 244 PHE A O 1
ATOM 1606 N N . THR A 1 229 ? 179.601 19.797 68.044 1.00 29.56 245 THR A N 1
ATOM 1607 C CA . THR A 1 229 ? 179.339 18.404 67.704 1.00 30.22 245 THR A CA 1
ATOM 1608 C C . THR A 1 229 ? 178.158 17.877 68.510 1.00 31.75 245 THR A C 1
ATOM 1609 O O . THR A 1 229 ? 177.576 18.611 69.297 1.00 30.49 245 THR A O 1
ATOM 1613 N N . LEU A 1 230 ? 177.827 16.596 68.332 1.00 36.07 246 LEU A N 1
ATOM 1614 C CA . LEU A 1 230 ? 176.810 15.941 69.159 1.00 37.99 246 LEU A CA 1
ATOM 1615 C C . LEU A 1 230 ? 177.462 14.903 70.080 1.00 40.62 246 LEU A C 1
ATOM 1616 O O . LEU A 1 230 ? 176.872 13.866 70.400 1.00 43.77 246 LEU A O 1
ATOM 1621 N N . ARG A 1 231 ? 178.693 15.188 70.495 1.00 42.96 247 ARG A N 1
ATOM 1622 C CA . ARG A 1 231 ? 179.363 14.399 71.523 1.00 47.29 247 ARG A CA 1
ATOM 1623 C C . ARG A 1 231 ? 178.863 14.860 72.887 1.00 47.84 247 ARG A C 1
ATOM 1624 O O . ARG A 1 231 ? 179.193 15.956 73.335 1.00 48.90 247 ARG A O 1
ATOM 1632 N N . ALA A 1 232 ? 178.042 14.043 73.535 1.00 47.99 248 ALA A N 1
ATOM 1633 C CA . ALA A 1 232 ? 177.414 14.449 74.789 1.00 48.96 248 ALA A CA 1
ATOM 1634 C C . ALA A 1 232 ? 178.409 14.444 75.946 1.00 51.29 248 ALA A C 1
ATOM 1635 O O . ALA A 1 232 ? 178.760 13.386 76.462 1.00 51.70 248 ALA A O 1
ATOM 1637 N N . LYS A 1 233 ? 178.848 15.626 76.366 1.00 51.59 249 LYS A N 1
ATOM 1638 C CA . LYS A 1 233 ? 179.833 15.724 77.441 1.00 54.56 249 LYS A CA 1
ATOM 1639 C C . LYS A 1 233 ? 179.665 17.003 78.239 1.00 51.92 249 LYS A C 1
ATOM 1640 O O . LYS A 1 233 ? 178.970 17.924 77.805 1.00 48.38 249 LYS A O 1
ATOM 1646 N N . VAL A 1 234 ? 180.291 17.057 79.414 1.00 53.53 250 VAL A N 1
ATOM 1647 C CA . VAL A 1 234 ? 180.430 18.329 80.117 1.00 52.76 250 VAL A CA 1
ATOM 1648 C C . VAL A 1 234 ? 181.655 19.039 79.569 1.00 52.05 250 VAL A C 1
ATOM 1649 O O . VAL A 1 234 ? 182.771 18.530 79.674 1.00 54.48 250 VAL A O 1
ATOM 1653 N N . ASN A 1 235 ? 181.443 20.213 78.979 1.00 50.52 251 ASN A N 1
ATOM 1654 C CA . ASN A 1 235 ? 182.540 20.985 78.411 1.00 49.43 251 ASN A CA 1
ATOM 1655 C C . ASN A 1 235 ? 183.239 21.812 79.483 1.00 51.90 251 ASN A C 1
ATOM 1656 O O . ASN A 1 235 ? 182.588 22.383 80.356 1.00 50.90 251 ASN A O 1
ATOM 1661 N N . ARG A 1 236 ? 184.568 21.853 79.410 1.00 52.79 252 ARG A N 1
ATOM 1662 C CA . ARG A 1 236 ? 185.393 22.510 80.421 1.00 57.46 252 ARG A CA 1
ATOM 1663 C C . ARG A 1 236 ? 186.308 23.555 79.778 1.00 57.14 252 ARG A C 1
ATOM 1664 O O . ARG A 1 236 ? 186.573 23.486 78.579 1.00 55.16 252 ARG A O 1
ATOM 1672 N N . PRO A 1 237 ? 186.792 24.532 80.568 1.00 60.86 253 PRO A N 1
ATOM 1673 C CA . PRO A 1 237 ? 187.722 25.514 79.995 1.00 59.93 253 PRO A CA 1
ATOM 1674 C C . PRO A 1 237 ? 188.927 24.842 79.339 1.00 58.59 253 PRO A C 1
ATOM 1675 O O . PRO A 1 237 ? 189.476 23.880 79.883 1.00 62.19 253 PRO A O 1
ATOM 1679 N N . GLY A 1 238 ? 189.311 25.331 78.165 1.00 56.55 254 GLY A N 1
ATOM 1680 C CA . GLY A 1 238 ? 190.411 24.744 77.423 1.00 56.52 254 GLY A CA 1
ATOM 1681 C C . GLY A 1 238 ? 189.967 23.710 76.405 1.00 61.50 254 GLY A C 1
ATOM 1682 O O . GLY A 1 238 ? 190.795 23.020 75.810 1.00 67.33 254 GLY A O 1
ATOM 1683 N N . ASP A 1 239 ? 188.660 23.596 76.204 1.00 55.27 255 ASP A N 1
ATOM 1684 C CA . ASP A 1 239 ? 188.134 22.667 75.208 1.00 53.05 255 ASP A CA 1
ATOM 1685 C C . ASP A 1 239 ? 187.984 23.330 73.845 1.00 51.84 255 ASP A C 1
ATOM 1686 O O . ASP A 1 239 ? 187.828 22.647 72.840 1.00 53.90 255 ASP A O 1
ATOM 1691 N N . ALA A 1 240 ? 188.014 24.661 73.814 1.00 47.69 256 ALA A N 1
ATOM 1692 C CA . ALA A 1 240 ? 187.867 25.387 72.557 1.00 52.13 256 ALA A CA 1
ATOM 1693 C C . ALA A 1 240 ? 188.933 24.940 71.559 1.00 46.58 256 ALA A C 1
ATOM 1694 O O . ALA A 1 240 ? 190.067 24.683 71.946 1.00 48.80 256 ALA A O 1
ATOM 1696 N N . PRO A 1 241 ? 188.581 24.870 70.266 1.00 44.84 257 PRO A N 1
ATOM 1697 C CA . PRO A 1 241 ? 187.315 25.318 69.676 1.00 45.45 257 PRO A CA 1
ATOM 1698 C C . PRO A 1 241 ? 186.194 24.286 69.620 1.00 40.82 257 PRO A C 1
ATOM 1699 O O . PRO A 1 241 ? 185.164 24.592 69.037 1.00 38.91 257 PRO A O 1
ATOM 1703 N N . PHE A 1 242 ? 186.366 23.100 70.196 1.00 44.56 258 PHE A N 1
ATOM 1704 C CA . PHE A 1 242 ? 185.380 22.043 69.995 1.00 43.68 258 PHE A CA 1
ATOM 1705 C C . PHE A 1 242 ? 184.398 21.888 71.152 1.00 46.11 258 PHE A C 1
ATOM 1706 O O . PHE A 1 242 ? 184.805 21.774 72.314 1.00 51.44 258 PHE A O 1
ATOM 1714 N N . VAL A 1 243 ? 183.109 21.893 70.820 1.00 39.73 259 VAL A N 1
ATOM 1715 C CA . VAL A 1 243 ? 182.046 21.875 71.824 1.00 40.33 259 VAL A CA 1
ATOM 1716 C C . VAL A 1 243 ? 181.107 20.674 71.694 1.00 39.57 259 VAL A C 1
ATOM 1717 O O . VAL A 1 243 ? 180.387 20.544 70.703 1.00 38.69 259 VAL A O 1
ATOM 1721 N N . GLY A 1 244 ? 181.074 19.827 72.716 1.00 38.65 260 GLY A N 1
ATOM 1722 C CA . GLY A 1 244 ? 180.190 18.670 72.700 1.00 39.02 260 GLY A CA 1
ATOM 1723 C C . GLY A 1 244 ? 178.779 18.996 73.165 1.00 41.64 260 GLY A C 1
ATOM 1724 O O . GLY A 1 244 ? 178.584 19.587 74.233 1.00 48.21 260 GLY A O 1
ATOM 1725 N N . ARG A 1 245 ? 177.785 18.637 72.359 1.00 37.26 261 ARG A N 1
ATOM 1726 C CA . ARG A 1 245 ? 176.399 18.963 72.690 1.00 37.45 261 ARG A CA 1
ATOM 1727 C C . ARG A 1 245 ? 175.581 17.712 72.976 1.00 34.75 261 ARG A C 1
ATOM 1728 O O . ARG A 1 245 ? 175.822 16.649 72.395 1.00 35.14 261 ARG A O 1
ATOM 1736 N N . VAL A 1 246 ? 174.612 17.858 73.873 1.00 35.72 262 VAL A N 1
ATOM 1737 C CA . VAL A 1 246 ? 173.643 16.817 74.163 1.00 36.92 262 VAL A CA 1
ATOM 1738 C C . VAL A 1 246 ? 172.396 16.990 73.304 1.00 37.40 262 VAL A C 1
ATOM 1739 O O . VAL A 1 246 ? 171.682 17.972 73.444 1.00 37.09 262 VAL A O 1
ATOM 1743 N N . LEU A 1 247 ? 172.133 16.038 72.415 1.00 37.07 263 LEU A N 1
ATOM 1744 C CA . LEU A 1 247 ? 170.885 16.061 71.666 1.00 31.22 263 LEU A CA 1
ATOM 1745 C C . LEU A 1 247 ? 169.744 15.751 72.633 1.00 36.60 263 LEU A C 1
ATOM 1746 O O . LEU A 1 247 ? 169.690 14.654 73.193 1.00 40.10 263 LEU A O 1
ATOM 1751 N N . VAL A 1 248 ? 168.848 16.712 72.842 1.00 36.07 264 VAL A N 1
ATOM 1752 C CA . VAL A 1 248 ? 167.740 16.519 73.776 1.00 38.85 264 VAL A CA 1
ATOM 1753 C C . VAL A 1 248 ? 166.707 15.532 73.234 1.00 39.40 264 VAL A C 1
ATOM 1754 O O . VAL A 1 248 ? 166.140 15.728 72.160 1.00 38.95 264 VAL A O 1
ATOM 1758 N N . THR A 1 249 ? 166.485 14.463 73.992 1.00 41.58 265 THR A N 1
ATOM 1759 C CA . THR A 1 249 ? 165.493 13.445 73.667 1.00 42.43 265 THR A CA 1
ATOM 1760 C C . THR A 1 249 ? 164.777 13.067 74.959 1.00 44.89 265 THR A C 1
ATOM 1761 O O . THR A 1 249 ? 165.197 13.486 76.037 1.00 45.31 265 THR A O 1
ATOM 1765 N N . PRO A 1 250 ? 163.696 12.275 74.866 1.00 48.34 266 PRO A N 1
ATOM 1766 C CA . PRO A 1 250 ? 163.105 11.794 76.121 1.00 50.64 266 PRO A CA 1
ATOM 1767 C C . PRO A 1 250 ? 164.093 10.982 76.957 1.00 53.32 266 PRO A C 1
ATOM 1768 O O . PRO A 1 250 ? 163.989 10.980 78.181 1.00 55.84 266 PRO A O 1
ATOM 1772 N N . ASP A 1 251 ? 165.049 10.328 76.301 1.00 52.00 267 ASP A N 1
ATOM 1773 C CA . ASP A 1 251 ? 166.014 9.475 76.992 1.00 53.47 267 ASP A CA 1
ATOM 1774 C C . ASP A 1 251 ? 167.220 10.230 77.551 1.00 51.18 267 ASP A C 1
ATOM 1775 O O . ASP A 1 251 ? 167.813 9.808 78.544 1.00 52.45 267 ASP A O 1
ATOM 1780 N N . SER A 1 252 ? 167.586 11.339 76.917 1.00 47.08 268 SER A N 1
ATOM 1781 C CA . SER A 1 252 ? 168.770 12.081 77.339 1.00 47.75 268 SER A CA 1
ATOM 1782 C C . SER A 1 252 ? 168.441 13.130 78.392 1.00 48.95 268 SER A C 1
ATOM 1783 O O . SER A 1 252 ? 169.304 13.507 79.184 1.00 52.43 268 SER A O 1
ATOM 1786 N N . TRP A 1 253 ? 167.199 13.608 78.397 1.00 47.94 269 TRP A N 1
ATOM 1787 C CA . TRP A 1 253 ? 166.801 14.629 79.363 1.00 49.02 269 TRP A CA 1
ATOM 1788 C C . TRP A 1 253 ? 166.989 14.212 80.830 1.00 52.61 269 TRP A C 1
ATOM 1789 O O . TRP A 1 253 ? 167.494 15.011 81.614 1.00 58.98 269 TRP A O 1
ATOM 1800 N N . PRO A 1 254 ? 166.580 12.981 81.215 1.00 54.46 270 PRO A N 1
ATOM 1801 C CA . PRO A 1 254 ? 166.829 12.581 82.608 1.00 56.96 270 PRO A CA 1
ATOM 1802 C C . PRO A 1 254 ? 168.285 12.750 83.041 1.00 55.80 270 PRO A C 1
ATOM 1803 O O . PRO A 1 254 ? 168.544 13.113 84.188 1.00 57.17 270 PRO A O 1
ATOM 1807 N N . GLN A 1 255 ? 169.214 12.511 82.122 1.00 52.13 271 GLN A N 1
ATOM 1808 C CA . GLN A 1 255 ? 170.640 12.612 82.415 1.00 52.41 271 GLN A CA 1
ATOM 1809 C C . GLN A 1 255 ? 171.073 14.048 82.645 1.00 50.38 271 GLN A C 1
ATOM 1810 O O . GLN A 1 255 ? 171.904 14.323 83.509 1.00 52.49 271 GLN A O 1
ATOM 1816 N N . VAL A 1 256 ? 170.520 14.957 81.851 1.00 47.52 272 VAL A N 1
ATOM 1817 C CA . VAL A 1 256 ? 170.818 16.374 82.003 1.00 50.59 272 VAL A CA 1
ATOM 1818 C C . VAL A 1 256 ? 170.210 16.872 83.308 1.00 48.89 272 VAL A C 1
ATOM 1819 O O . VAL A 1 256 ? 170.866 17.573 84.081 1.00 50.50 272 VAL A O 1
ATOM 1823 N N . ALA A 1 257 ? 168.966 16.469 83.561 1.00 52.35 273 ALA A N 1
ATOM 1824 C CA . ALA A 1 257 ? 168.235 16.878 84.758 1.00 54.10 273 ALA A CA 1
ATOM 1825 C C . ALA A 1 257 ? 168.913 16.374 86.019 1.00 58.25 273 ALA A C 1
ATOM 1826 O O . ALA A 1 257 ? 169.005 17.094 87.012 1.00 61.54 273 ALA A O 1
ATOM 1828 N N . ALA A 1 258 ? 169.383 15.132 85.980 1.00 56.07 274 ALA A N 1
ATOM 1829 C CA . ALA A 1 258 ? 170.094 14.549 87.111 1.00 65.22 274 ALA A CA 1
ATOM 1830 C C . ALA A 1 258 ? 171.410 15.276 87.350 1.00 60.51 274 ALA A C 1
ATOM 1831 O O . ALA A 1 258 ? 171.786 15.546 88.490 1.00 63.54 274 ALA A O 1
ATOM 1833 N N . TRP A 1 259 ? 172.106 15.583 86.260 1.00 59.02 275 TRP A N 1
ATOM 1834 C CA . TRP A 1 259 ? 173.355 16.329 86.317 1.00 59.55 275 TRP A CA 1
ATOM 1835 C C . TRP A 1 259 ? 173.140 17.715 86.912 1.00 62.02 275 TRP A C 1
ATOM 1836 O O . TRP A 1 259 ? 173.971 18.206 87.679 1.00 65.87 275 TRP A O 1
ATOM 1847 N N . ALA A 1 260 ? 172.020 18.336 86.555 1.00 59.84 276 ALA A N 1
ATOM 1848 C CA . ALA A 1 260 ? 171.680 19.662 87.058 1.00 62.01 276 ALA A CA 1
ATOM 1849 C C . ALA A 1 260 ? 171.345 19.632 88.548 1.00 69.28 276 ALA A C 1
ATOM 1850 O O . ALA A 1 260 ? 171.830 20.462 89.319 1.00 72.75 276 ALA A O 1
ATOM 1852 N N . GLN A 1 261 ? 170.512 18.671 88.943 1.00 72.10 277 GLN A N 1
ATOM 1853 C CA . GLN A 1 261 ? 170.075 18.534 90.332 1.00 76.86 277 GLN A CA 1
ATOM 1854 C C . GLN A 1 261 ? 171.222 18.153 91.258 1.00 81.44 277 GLN A C 1
ATOM 1855 O O . GLN A 1 261 ? 171.239 18.533 92.428 1.00 84.22 277 GLN A O 1
ATOM 1857 N N . ALA A 1 262 ? 172.176 17.395 90.724 1.00 83.66 278 ALA A N 1
ATOM 1858 C CA . ALA A 1 262 ? 173.322 16.928 91.496 1.00 88.42 278 ALA A CA 1
ATOM 1859 C C . ALA A 1 262 ? 174.192 18.087 91.974 1.00 91.50 278 ALA A C 1
ATOM 1860 O O . ALA A 1 262 ? 175.170 17.883 92.694 1.00 96.39 278 ALA A O 1
#

B-factor: mean 44.93, std 14.32, range [19.85, 96.39]

Nearest PDB structures (foldseek):
  4wcj-assembly1_A  TM=1.004E+00  e=6.421E-55  Ammonifex degensii KC4
  3vus-assembly1_A  TM=8.868E-01  e=3.444E-18  Escherichia coli K-12
  4f9j-assembly2_B  TM=8.462E-01  e=2.076E-18  Escherichia coli K-12
  4f9d-assembly1_A  TM=8.522E-01  e=8.894E-18  Escherichia coli K-12
  6dq3-assembly2_B  TM=8.622E-01  e=6.239E-14  Streptococcus pyogenes

Organism: Ammonifex degensii (strain DSM 10501 / KC4) (NCBI:txid429009)

InterPro domains:
  IPR002509 NodB homology domain [PF01522] (105-241)
  IPR002509 NodB homology domain [PS51677] (107-280)
  IPR011330 Glycoside hydrolase/deacetylase, beta/alpha-barrel [SSF88713] (67-245)

Solvent-accessible surface area: 10980 Å² total; per-residue (Å²): 56,170,17,165,43,75,0,0,0,0,0,0,6,28,38,1,37,123,107,36,201,147,36,20,32,110,192,94,0,15,108,18,0,62,72,0,111,147,57,60,9,144,21,7,50,3,86,51,1,4,24,3,0,39,22,137,73,138,73,105,29,39,8,0,0,1,0,0,3,15,0,5,30,3,0,53,140,42,0,8,41,6,0,101,151,48,167,0,15,0,0,0,0,0,0,4,11,17,12,51,150,156,20,122,64,47,44,13,0,38,39,142,42,0,90,82,0,37,89,49,66,26,4,54,12,0,0,2,0,40,50,13,20,82,123,24,87,156,48,70,82,10,31,3,34,19,110,70,96,84,182,78,0,28,96,12,0,48,147,0,32,63,20,2,107,143,53,30,51,99,84,18,101,5,0,0,2,0,80,0,99,30,51,115,68,5,35,80,25,0,150,86,56,52,12,27,0,5,1,21,44,158,36,66,22,0,103,39,64,41,36,49,85,1,3,0,0,51,23,49,127,123,8,45,68,80,1,14,60,6,5,56,106

Foldseek 3Di:
DAEADFFEAEEEQEAQDDDDPSHHHLVRLLVLVVLLVVLPEAADAPVRNLCFQQCVDPDDGHYYAYEYDAAFCRCQVRVLVSCLVVVHAHEYAYLQQCAQHADPNTHGHHLVSLLVSVVSVRYDYAYAWNPQLAADVVVGGGPCADPPNLVVRLVRVVVRQVSCCVSNVDGHQEYEYRVFDDDVSSVVSCVVSHHWAYEGCAGYRRGHNNPNYHHHHHDDPVCSVNVSVNSND

Sequence (233 aa):
THLQGDGLVVLCYHRVLPSSRYAISRREFAQQLDYLRQVGVRFVTPQEAEDYLAGRIHLPGKLVLVTFDDGDLSVYRHAFPVLKKRKIPFLFFVIAGQVGRKWEGFSMCSWEQIKEMVASGLCVVGLHTYDLHYWDSQAKKPVFLLPGRERLFAEDTARGTACLKEHLGLKTRYFAYPYGFGTPTTDEILRTQGFSLVFTLRAKVNRPGDAPFVGRVLVTPDSWPQVAAWAQA

Radius of gyration: 16.73 Å; Cα contacts (8 Å, |Δi|>4): 471; chains: 1; bounding box: 38×38×44 Å